Protein AF-A0A845XAD4-F1 (afdb_monomer)

Nearest PDB structures (foldseek):
  8j8p-assembly1_C  TM=8.634E-01  e=6.155E-01  Saccharomyces eubayanus
  6gxz-assembly2_C  TM=7.335E-01  e=7.867E-01  Homo sapiens
  6gxz-assembly1_A  TM=7.357E-01  e=1.858E+00  Homo sapiens
  8ffv-assembly1_D  TM=7.688E-01  e=1.747E+00  Homo sapiens
  4wjw-assembly1_B  TM=7.708E-01  e=2.525E+00  Saccharomyces cerevisiae S288C

Solvent-accessible surface area (backbone atoms only — not comparable to full-atom values): 12098 Å² total; per-residue (Å²): 102,47,76,37,63,41,52,73,88,49,106,55,37,40,36,71,49,60,77,62,80,88,55,77,86,50,101,60,85,63,82,70,82,35,75,78,54,86,51,68,64,52,55,64,63,56,56,52,49,53,51,42,53,46,31,61,75,36,102,42,25,37,35,41,40,41,62,54,88,52,69,90,55,42,86,74,55,58,62,65,55,49,50,55,56,46,69,70,34,72,62,63,57,74,34,49,31,34,33,31,49,46,39,52,74,64,35,80,69,49,88,78,52,61,63,46,76,73,50,74,45,81,34,78,83,76,81,40,79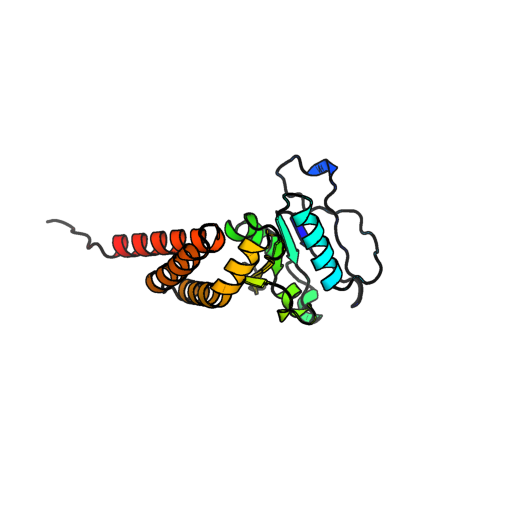,47,41,33,27,38,43,45,79,48,51,61,68,71,58,34,50,39,50,62,71,34,40,70,50,44,46,51,17,51,52,32,43,77,72,66,40,30,70,65,14,26,52,38,22,51,55,38,34,73,74,32,78,80,42,62,62,42,54,52,49,34,54,51,23,53,52,54,53,51,57,54,54,61,73,67,57,79,83,80,79,77,132

Radius of gyration: 19.42 Å; Cα contacts (8 Å, |Δi|>4): 304; chains: 1; bounding box: 44×38×72 Å

Foldseek 3Di:
DAEFEFDPPDPQWTFGADDDPVPPPDPDRPVRPHDGPRDGRDQLVNVVVVLLVPLLVDVAQYEYEYFAPDPVRRPPPPSVQVVVQLVVDPVSRVASYKYKVRSCVRDDPSVVFLKAWQDWTFGPPVGDIITMIGRPSSDDPQLSVLCSVLRVLLNVLVVCVVVVVLVSSLVSLVVSCVSPVPPPSSVVSNVVSVVSVVVVVVVPDDPPPDD

Structure (mmCIF, N/CA/C/O backbone):
data_AF-A0A845XAD4-F1
#
_entry.id   AF-A0A845XAD4-F1
#
loop_
_atom_site.group_PDB
_atom_site.id
_atom_site.type_symbol
_atom_site.label_atom_id
_atom_site.label_alt_id
_atom_site.label_comp_id
_atom_site.label_asym_id
_atom_site.label_entity_id
_atom_site.label_seq_id
_atom_site.pdbx_PDB_ins_code
_atom_site.Cartn_x
_atom_site.Cartn_y
_atom_site.Cartn_z
_atom_site.occupancy
_atom_site.B_iso_or_equiv
_atom_site.auth_seq_id
_atom_site.auth_comp_id
_atom_site.auth_asym_id
_atom_site.auth_atom_id
_atom_site.pdbx_PDB_model_num
ATOM 1 N N . MET A 1 1 ? 10.772 -6.394 2.214 1.00 56.94 1 MET A N 1
ATOM 2 C CA . MET A 1 1 ? 10.372 -5.504 1.112 1.00 56.94 1 MET A CA 1
ATOM 3 C C . MET A 1 1 ? 11.636 -5.007 0.425 1.00 56.94 1 MET A C 1
ATOM 5 O O . MET A 1 1 ? 12.562 -4.599 1.111 1.00 56.94 1 MET A O 1
ATOM 9 N N . LEU A 1 2 ? 11.731 -5.170 -0.889 1.00 60.00 2 LEU A N 1
ATOM 10 C CA . LEU A 1 2 ? 12.816 -4.701 -1.745 1.00 60.00 2 LEU A CA 1
ATOM 11 C C . LEU A 1 2 ? 12.399 -3.359 -2.335 1.00 60.00 2 LEU A C 1
ATOM 13 O O . LEU A 1 2 ? 11.318 -3.268 -2.907 1.00 60.00 2 LEU A O 1
ATOM 17 N N . THR A 1 3 ? 13.240 -2.338 -2.220 1.00 55.47 3 THR A N 1
ATOM 18 C CA . THR A 1 3 ? 12.947 -1.025 -2.801 1.00 55.47 3 THR A CA 1
ATOM 19 C C . THR A 1 3 ? 13.725 -0.846 -4.095 1.00 55.47 3 THR A C 1
ATOM 21 O O . THR A 1 3 ? 14.953 -0.910 -4.100 1.00 55.47 3 THR A O 1
ATOM 24 N N . LEU A 1 4 ? 13.004 -0.585 -5.177 1.00 58.53 4 LEU A N 1
ATOM 25 C CA . LEU A 1 4 ? 13.530 -0.151 -6.460 1.00 58.53 4 LEU A CA 1
ATOM 26 C C . LEU A 1 4 ? 13.326 1.361 -6.550 1.00 58.53 4 LEU A C 1
ATOM 28 O O . LEU A 1 4 ? 12.206 1.834 -6.730 1.00 58.53 4 LEU A O 1
ATOM 32 N N . SER A 1 5 ? 14.410 2.114 -6.387 1.00 55.62 5 SER A N 1
ATOM 33 C CA . SER A 1 5 ? 14.412 3.548 -6.658 1.00 55.62 5 SER A CA 1
ATOM 34 C C . SER A 1 5 ? 14.984 3.777 -8.045 1.00 55.62 5 SER A C 1
ATOM 36 O O . SER A 1 5 ? 16.083 3.317 -8.363 1.00 55.62 5 SER A O 1
ATOM 38 N N . LEU A 1 6 ? 14.214 4.465 -8.874 1.00 55.44 6 LEU A N 1
ATOM 39 C CA . LEU A 1 6 ? 14.621 4.828 -10.215 1.00 55.44 6 LEU A CA 1
ATOM 40 C C . LEU A 1 6 ? 15.395 6.150 -10.176 1.00 55.44 6 LEU A C 1
ATOM 42 O O . LEU A 1 6 ? 14.911 7.133 -9.635 1.00 55.44 6 LEU A O 1
ATOM 46 N N . GLN A 1 7 ? 16.597 6.193 -10.749 1.00 51.94 7 GLN A N 1
ATOM 47 C CA . GLN A 1 7 ? 17.354 7.440 -10.920 1.00 51.94 7 GLN A CA 1
ATOM 48 C C . GLN A 1 7 ? 17.304 7.898 -12.375 1.00 51.94 7 GLN A C 1
ATOM 50 O O . GLN A 1 7 ? 17.527 7.082 -13.271 1.00 51.94 7 GLN A O 1
ATOM 55 N N . THR A 1 8 ? 17.064 9.194 -12.584 1.00 42.59 8 THR A N 1
ATOM 56 C CA . THR A 1 8 ? 17.158 9.866 -13.884 1.00 42.59 8 THR A CA 1
ATOM 57 C C . THR A 1 8 ? 18.563 10.444 -14.048 1.00 42.59 8 THR A C 1
ATOM 59 O O . THR A 1 8 ? 18.979 11.262 -13.227 1.00 42.59 8 THR A O 1
ATOM 62 N N . SER A 1 9 ? 19.309 10.049 -15.085 1.00 42.66 9 SER A N 1
ATOM 63 C CA . SER A 1 9 ? 20.518 10.798 -15.483 1.00 42.66 9 SER A CA 1
ATOM 64 C C . SER A 1 9 ? 20.229 11.812 -16.591 1.00 42.66 9 SER A C 1
ATOM 66 O O . SER A 1 9 ? 20.970 12.772 -16.719 1.00 42.66 9 SER A O 1
ATOM 68 N N . ASP A 1 10 ? 19.155 11.588 -17.350 1.00 40.16 10 ASP A N 1
ATOM 69 C CA . ASP A 1 10 ? 18.500 12.478 -18.312 1.00 40.16 10 ASP A CA 1
ATOM 70 C C . ASP A 1 10 ? 17.060 11.951 -18.500 1.00 40.16 10 ASP A C 1
ATOM 72 O O . ASP A 1 10 ? 16.782 10.811 -18.119 1.00 40.16 10 ASP A O 1
ATOM 76 N N . ALA A 1 11 ? 16.144 12.734 -19.090 1.00 36.44 11 ALA A N 1
ATOM 77 C CA . ALA A 1 11 ? 14.694 12.464 -19.238 1.00 36.44 11 ALA A CA 1
ATOM 78 C C . ALA A 1 11 ? 14.294 11.148 -19.959 1.00 36.44 11 ALA A C 1
ATOM 80 O O . ALA A 1 11 ? 13.132 10.929 -20.301 1.00 36.44 11 ALA A O 1
ATOM 81 N N . SER A 1 12 ? 15.253 10.264 -20.209 1.00 33.34 12 SER A N 1
ATOM 82 C CA . SER A 1 12 ? 15.093 8.983 -20.869 1.00 33.34 12 SER A CA 1
ATOM 83 C C . SER A 1 12 ? 15.882 7.849 -20.213 1.00 33.34 12 SER A C 1
ATOM 85 O O . SER A 1 12 ? 15.942 6.791 -20.807 1.00 33.34 12 SER A O 1
ATOM 87 N N . THR A 1 13 ? 16.533 7.987 -19.058 1.00 30.92 13 THR A N 1
ATOM 88 C CA . THR A 1 13 ? 17.323 6.879 -18.479 1.00 30.92 13 THR A CA 1
ATOM 89 C C . THR A 1 13 ? 16.797 6.466 -17.114 1.00 30.92 13 THR A C 1
ATOM 91 O O . THR A 1 13 ? 16.676 7.278 -16.207 1.00 30.92 13 THR A O 1
ATOM 94 N N . TRP A 1 14 ? 16.495 5.173 -16.982 1.00 40.59 14 TRP A N 1
ATOM 95 C CA . TRP A 1 14 ? 15.947 4.557 -15.780 1.00 40.59 14 TRP A CA 1
ATOM 96 C C . TRP A 1 14 ? 16.834 3.377 -15.392 1.00 40.59 14 TRP A C 1
ATOM 98 O O . TRP A 1 14 ? 17.059 2.483 -16.207 1.00 40.59 14 TRP A O 1
ATOM 108 N N . THR A 1 15 ? 17.347 3.364 -14.163 1.00 37.78 15 THR A N 1
ATOM 109 C CA . THR A 1 15 ? 18.209 2.269 -13.689 1.00 37.78 15 THR A CA 1
ATOM 110 C C . THR A 1 15 ? 17.409 1.357 -12.767 1.00 37.78 15 THR A C 1
ATOM 112 O O . THR A 1 15 ? 17.033 1.772 -11.674 1.00 37.78 15 THR A O 1
ATOM 115 N N . VAL A 1 16 ? 17.146 0.116 -13.189 1.00 41.31 16 VAL A N 1
ATOM 116 C CA . VAL A 1 16 ? 16.577 -0.914 -12.308 1.00 41.31 16 VAL A CA 1
ATOM 117 C C . VAL A 1 16 ? 17.721 -1.565 -11.553 1.00 41.31 16 VAL A C 1
ATOM 119 O O . VAL A 1 16 ? 18.631 -2.137 -12.153 1.00 41.31 16 VAL A O 1
ATOM 122 N N . ILE A 1 17 ? 17.687 -1.471 -10.229 1.00 45.44 17 ILE A N 1
ATOM 123 C CA . ILE A 1 17 ? 18.696 -2.102 -9.394 1.00 45.44 17 ILE A CA 1
ATOM 124 C C . ILE A 1 17 ? 18.225 -3.512 -9.030 1.00 45.44 17 ILE A C 1
ATOM 126 O O . ILE A 1 17 ? 17.396 -3.684 -8.141 1.00 45.44 17 ILE A O 1
ATOM 130 N N . GLU A 1 18 ? 18.738 -4.529 -9.725 1.00 41.53 18 GLU A N 1
ATOM 131 C CA . GLU A 1 18 ? 18.410 -5.922 -9.407 1.00 41.53 18 GLU A CA 1
ATOM 132 C C . GLU A 1 18 ? 18.910 -6.306 -8.000 1.00 41.53 18 GLU A C 1
ATOM 134 O O . GLU A 1 18 ? 20.091 -6.106 -7.679 1.00 41.53 18 GLU A O 1
ATOM 139 N N . PRO A 1 19 ? 18.063 -6.924 -7.158 1.00 44.06 19 PRO A N 1
ATOM 140 C CA . PRO A 1 19 ? 18.526 -7.599 -5.956 1.00 44.06 19 PRO A CA 1
ATOM 141 C C . PRO A 1 19 ? 19.434 -8.762 -6.364 1.00 44.06 19 PRO A C 1
ATOM 143 O O . PRO A 1 19 ? 19.014 -9.645 -7.112 1.00 44.06 19 PRO A O 1
ATOM 146 N N . SER A 1 20 ? 20.670 -8.821 -5.859 1.00 39.47 20 SER A N 1
ATOM 147 C CA . SER A 1 20 ? 21.474 -10.027 -6.076 1.00 39.47 20 SER A CA 1
ATOM 148 C C . SER A 1 20 ? 20.793 -11.210 -5.372 1.00 39.47 20 SER A C 1
ATOM 150 O O . SER A 1 20 ? 20.599 -11.211 -4.153 1.00 39.47 20 SER A O 1
ATOM 152 N N . LEU A 1 21 ? 20.418 -12.237 -6.145 1.00 43.81 21 LEU A N 1
ATOM 153 C CA . LEU A 1 21 ? 19.745 -13.447 -5.644 1.00 43.81 21 LEU A CA 1
ATOM 154 C C . LEU A 1 21 ? 20.550 -14.158 -4.534 1.00 43.81 21 LEU A C 1
ATOM 156 O O . LEU A 1 21 ? 19.985 -14.897 -3.730 1.00 43.81 21 LEU A O 1
ATOM 160 N N . SER A 1 22 ? 21.860 -13.904 -4.442 1.00 39.16 22 SER A N 1
ATOM 161 C CA . SER A 1 22 ? 22.746 -14.431 -3.399 1.00 39.16 22 SER A CA 1
ATOM 162 C C . SER A 1 22 ? 22.524 -13.843 -1.997 1.00 39.16 22 SER A C 1
ATOM 164 O O . SER A 1 22 ? 22.937 -14.477 -1.030 1.00 39.16 22 SER A O 1
ATOM 166 N N . ASN A 1 23 ? 21.859 -12.687 -1.854 1.00 42.09 23 ASN A N 1
ATOM 167 C CA . ASN A 1 23 ? 21.679 -11.997 -0.562 1.00 42.09 23 ASN A CA 1
ATOM 168 C C . ASN A 1 23 ? 20.280 -12.147 0.069 1.00 42.09 23 ASN A C 1
ATOM 170 O O . ASN A 1 23 ? 20.055 -11.673 1.181 1.00 42.09 23 ASN A O 1
ATOM 174 N N . ILE A 1 24 ? 19.351 -12.862 -0.577 1.00 44.81 24 ILE A N 1
ATOM 175 C CA . ILE A 1 24 ? 17.942 -12.984 -0.139 1.00 44.81 24 ILE A CA 1
ATOM 176 C C . ILE A 1 24 ? 17.778 -13.775 1.183 1.00 44.81 24 ILE A C 1
ATOM 178 O O . ILE A 1 24 ? 16.720 -13.742 1.805 1.00 44.81 24 ILE A O 1
ATOM 182 N N . LYS A 1 25 ? 18.828 -14.443 1.687 1.00 29.05 25 LYS A N 1
ATOM 183 C CA . LYS A 1 25 ? 18.767 -15.218 2.943 1.00 29.05 25 LYS A CA 1
ATOM 184 C C . LYS A 1 25 ? 19.032 -14.435 4.231 1.00 29.05 25 LYS A C 1
ATOM 186 O O . LYS A 1 25 ? 18.918 -15.017 5.307 1.00 29.05 25 LYS A O 1
ATOM 191 N N . THR A 1 26 ? 19.330 -13.144 4.166 1.00 30.22 26 THR A N 1
ATOM 192 C CA . THR A 1 26 ? 19.605 -12.345 5.368 1.00 30.22 26 THR A CA 1
ATOM 193 C C . THR A 1 26 ? 18.666 -11.153 5.403 1.00 30.22 26 THR A C 1
ATOM 195 O O . THR A 1 26 ? 18.725 -10.293 4.534 1.00 30.22 26 THR A O 1
ATOM 198 N N . GLN A 1 27 ? 17.779 -11.130 6.404 1.00 31.94 27 GLN A N 1
ATOM 199 C CA . GLN A 1 27 ? 16.863 -10.033 6.736 1.00 31.94 27 GLN A CA 1
ATOM 200 C C . GLN A 1 27 ? 17.630 -8.755 7.096 1.00 31.94 27 GLN A C 1
ATOM 202 O O . GLN A 1 27 ? 17.716 -8.341 8.251 1.00 31.94 27 GLN A O 1
ATOM 207 N N . ARG A 1 28 ? 18.209 -8.121 6.092 1.00 28.17 28 ARG A N 1
ATOM 208 C CA . ARG A 1 28 ? 18.763 -6.788 6.186 1.00 28.17 28 ARG A CA 1
ATOM 209 C C . ARG A 1 28 ? 18.598 -6.199 4.802 1.00 28.17 28 ARG A C 1
ATOM 211 O O . ARG A 1 28 ? 19.255 -6.631 3.860 1.00 28.17 28 ARG A O 1
ATOM 218 N N . ILE A 1 29 ? 17.652 -5.273 4.679 1.00 30.69 29 ILE A N 1
ATOM 219 C CA . ILE A 1 29 ? 17.518 -4.420 3.501 1.00 30.69 29 ILE A CA 1
ATOM 220 C C . ILE A 1 29 ? 18.729 -3.488 3.561 1.00 30.69 29 ILE A C 1
ATOM 222 O O . ILE A 1 29 ? 18.653 -2.353 4.014 1.00 30.69 29 ILE A O 1
ATOM 226 N N . GLU A 1 30 ? 19.903 -4.025 3.233 1.00 25.78 30 GLU A N 1
ATOM 227 C CA . GLU A 1 30 ? 20.976 -3.196 2.724 1.00 25.78 30 GLU A CA 1
ATOM 228 C C . GLU A 1 30 ? 20.406 -2.596 1.452 1.00 25.78 30 GLU A C 1
ATOM 230 O O . GLU A 1 30 ? 19.953 -3.333 0.576 1.00 25.78 30 GLU A O 1
ATOM 235 N N . THR A 1 31 ? 20.339 -1.271 1.399 1.00 32.66 31 THR A N 1
ATOM 236 C CA . THR A 1 31 ? 20.085 -0.510 0.184 1.00 32.66 31 THR A CA 1
ATOM 237 C C . THR A 1 31 ? 20.958 -1.126 -0.902 1.00 32.66 31 THR A C 1
ATOM 239 O O . THR A 1 31 ? 22.182 -0.971 -0.888 1.00 32.66 31 THR A O 1
ATOM 242 N N . VAL A 1 32 ? 20.354 -1.951 -1.758 1.00 28.97 32 VAL A N 1
ATOM 243 C CA . VAL A 1 32 ? 21.101 -2.695 -2.761 1.00 28.97 32 VAL A CA 1
ATOM 244 C C . VAL A 1 32 ? 21.577 -1.637 -3.737 1.00 28.97 32 VAL A C 1
ATOM 246 O O . VAL A 1 32 ? 20.781 -1.091 -4.484 1.00 28.97 32 VAL A O 1
ATOM 249 N N . TRP A 1 33 ? 22.865 -1.311 -3.704 1.00 28.36 33 TRP A N 1
ATOM 250 C CA . TRP A 1 33 ? 23.557 -0.691 -4.826 1.00 28.36 33 TRP A CA 1
ATOM 251 C C . TRP A 1 33 ? 24.000 -1.834 -5.738 1.00 28.36 33 TRP A C 1
ATOM 253 O O . TRP A 1 33 ? 25.133 -2.310 -5.692 1.00 28.36 33 TRP A O 1
ATOM 263 N N . GLY A 1 34 ? 23.053 -2.368 -6.500 1.00 25.64 34 GLY A N 1
ATOM 264 C CA . GLY A 1 34 ? 23.332 -3.306 -7.578 1.00 25.64 34 GLY A CA 1
ATOM 265 C C . GLY A 1 34 ? 24.019 -2.572 -8.725 1.00 25.64 34 GLY A C 1
ATOM 266 O O . GLY A 1 34 ? 23.877 -1.360 -8.890 1.00 25.64 34 GLY A O 1
ATOM 267 N N . ARG A 1 35 ? 24.810 -3.314 -9.503 1.00 28.58 35 ARG A N 1
ATOM 268 C CA . ARG A 1 35 ? 25.478 -2.802 -10.703 1.00 28.58 35 ARG A CA 1
ATOM 269 C C . ARG A 1 35 ? 24.452 -2.063 -11.562 1.00 28.58 35 ARG A C 1
ATOM 271 O O . ARG A 1 35 ? 23.470 -2.665 -11.981 1.00 28.58 35 ARG A O 1
ATOM 278 N N . SER A 1 36 ? 24.700 -0.779 -11.820 1.00 31.67 36 SER A N 1
ATOM 279 C CA . SER A 1 36 ? 23.979 -0.027 -12.841 1.00 31.67 36 SER A CA 1
ATOM 280 C C . SER A 1 36 ? 24.252 -0.715 -14.175 1.00 31.67 36 SER A C 1
ATOM 282 O O . SER A 1 36 ? 25.334 -0.587 -14.751 1.00 31.67 36 SER A O 1
ATOM 284 N N . TYR A 1 37 ? 23.307 -1.526 -14.638 1.00 34.34 37 TYR A N 1
ATOM 285 C CA . TYR A 1 37 ? 23.227 -1.794 -16.058 1.00 34.34 37 TYR A CA 1
ATOM 286 C C . TYR A 1 37 ? 22.610 -0.533 -16.639 1.00 34.34 37 TYR A C 1
ATOM 288 O O . TYR A 1 37 ? 21.460 -0.211 -16.341 1.00 34.34 37 TYR A O 1
ATOM 296 N N . ALA A 1 38 ? 23.392 0.200 -17.430 1.00 31.08 38 ALA A N 1
ATOM 297 C CA . ALA A 1 38 ? 22.855 1.175 -18.363 1.00 31.08 38 ALA A CA 1
ATOM 298 C C . ALA A 1 38 ? 22.007 0.399 -19.381 1.00 31.08 38 ALA A C 1
ATOM 300 O O . ALA A 1 38 ? 22.452 0.069 -20.480 1.00 31.08 38 ALA A O 1
ATOM 301 N N . LEU A 1 39 ? 20.810 0.003 -18.961 1.00 36.44 39 LEU A N 1
ATOM 302 C CA . LEU A 1 39 ? 19.770 -0.417 -19.867 1.00 36.44 39 LEU A CA 1
ATOM 303 C C . LEU A 1 39 ? 19.400 0.836 -20.657 1.00 36.44 39 LEU A C 1
ATOM 305 O O . LEU A 1 39 ? 19.378 1.950 -20.125 1.00 36.44 39 LEU A O 1
ATOM 309 N N . ALA A 1 40 ? 19.163 0.657 -21.952 1.00 37.19 40 ALA A N 1
ATOM 310 C CA . ALA A 1 40 ? 18.517 1.668 -22.773 1.00 37.19 40 ALA A CA 1
ATOM 311 C C . ALA A 1 40 ? 17.291 2.253 -22.032 1.00 37.19 40 ALA A C 1
ATOM 313 O O . ALA A 1 40 ? 16.747 1.567 -21.163 1.00 37.19 40 ALA A O 1
ATOM 314 N N . PRO A 1 41 ? 16.840 3.474 -22.372 1.00 50.38 41 PRO A N 1
ATOM 315 C CA . PRO A 1 41 ? 15.597 4.043 -21.861 1.00 50.38 41 PRO A CA 1
ATOM 316 C C . PRO A 1 41 ? 14.505 2.993 -21.653 1.00 50.38 41 PRO A C 1
ATOM 318 O O . PRO A 1 41 ? 13.969 2.473 -22.628 1.00 50.38 41 PRO A O 1
ATOM 321 N N . CYS A 1 42 ? 14.218 2.637 -20.399 1.00 57.69 42 CYS A N 1
ATOM 322 C CA . CYS A 1 42 ? 13.234 1.613 -20.069 1.00 57.69 42 CYS A CA 1
ATOM 323 C C . CYS A 1 42 ? 11.960 2.326 -19.610 1.00 57.69 42 CYS A C 1
ATOM 325 O O . CYS A 1 42 ? 11.971 2.902 -18.524 1.00 57.69 42 CYS A O 1
ATOM 327 N N . PRO A 1 43 ? 10.888 2.370 -20.420 1.00 76.50 43 PRO A N 1
ATOM 328 C CA . PRO A 1 43 ? 9.633 2.991 -20.017 1.00 76.50 43 PRO A CA 1
ATOM 329 C C . PRO A 1 43 ? 9.175 2.475 -18.651 1.00 76.50 43 PRO A C 1
ATOM 331 O O . PRO A 1 43 ? 9.310 1.287 -18.358 1.00 76.50 43 PRO A O 1
ATOM 334 N N . ILE A 1 44 ? 8.589 3.347 -17.830 1.00 80.81 44 ILE A N 1
ATOM 335 C CA . ILE A 1 44 ? 8.132 2.989 -16.479 1.00 80.81 44 ILE A CA 1
ATOM 336 C C . ILE A 1 44 ? 7.163 1.787 -16.477 1.00 80.81 44 ILE A C 1
ATOM 338 O O . ILE A 1 44 ? 7.175 0.988 -15.546 1.00 80.81 44 ILE A O 1
ATOM 342 N N . GLU A 1 45 ? 6.401 1.590 -17.558 1.00 83.00 45 GLU A N 1
ATOM 343 C CA . GLU A 1 45 ? 5.550 0.412 -17.781 1.00 83.00 45 GLU A CA 1
ATOM 344 C C . GLU A 1 45 ? 6.341 -0.901 -17.851 1.00 83.00 45 GLU A C 1
ATOM 346 O O . GLU A 1 45 ? 5.898 -1.913 -17.317 1.00 83.00 45 GLU A O 1
ATOM 351 N N . GLN A 1 46 ? 7.518 -0.897 -18.487 1.00 82.00 46 GLN A N 1
ATOM 352 C CA . GLN A 1 46 ? 8.380 -2.078 -18.582 1.00 82.00 46 GLN A CA 1
ATOM 353 C C . GLN A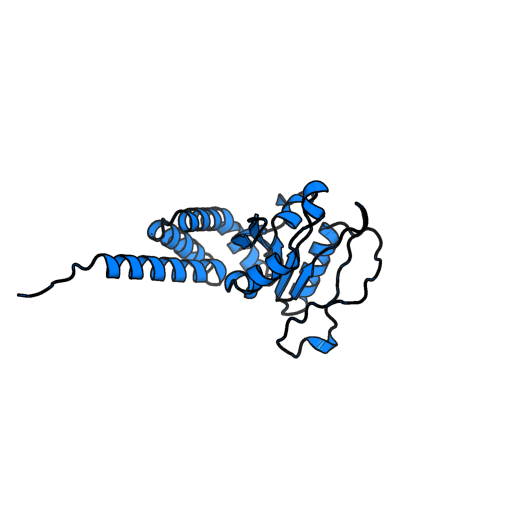 1 46 ? 9.013 -2.404 -17.231 1.00 82.00 46 GLN A C 1
ATOM 355 O O . GLN A 1 46 ? 9.077 -3.572 -16.857 1.00 82.00 46 GLN A O 1
ATOM 360 N N . VAL A 1 47 ? 9.423 -1.381 -16.472 1.00 83.56 47 VAL A N 1
ATOM 361 C CA . VAL A 1 47 ? 9.889 -1.561 -15.087 1.00 83.56 47 VAL A CA 1
ATOM 362 C C . VAL A 1 47 ? 8.783 -2.178 -14.234 1.00 83.56 47 VAL A C 1
ATOM 364 O O . VAL A 1 47 ? 9.023 -3.145 -13.510 1.00 83.56 47 VAL A O 1
ATOM 367 N N . LEU A 1 48 ? 7.563 -1.647 -14.345 1.00 86.44 48 LEU A N 1
ATOM 368 C CA . LEU A 1 48 ? 6.408 -2.157 -13.621 1.00 86.44 48 LEU A CA 1
ATOM 369 C C . LEU A 1 48 ? 6.099 -3.610 -14.010 1.00 86.44 48 LEU A C 1
ATOM 371 O O . LEU A 1 48 ? 5.941 -4.447 -13.125 1.00 86.44 48 LEU A O 1
ATOM 375 N N . GLN A 1 49 ? 6.073 -3.930 -15.307 1.00 87.19 49 GLN A N 1
ATOM 376 C CA . GLN A 1 49 ? 5.835 -5.292 -15.792 1.00 87.19 49 GLN A CA 1
ATOM 377 C C . GLN A 1 49 ? 6.901 -6.271 -15.294 1.00 87.19 49 GLN A C 1
ATOM 379 O O . GLN A 1 49 ? 6.567 -7.345 -14.803 1.00 87.19 49 GLN A O 1
ATOM 384 N N . GLN A 1 50 ? 8.175 -5.880 -15.330 1.00 84.38 50 GLN A N 1
ATOM 385 C CA . GLN A 1 50 ? 9.260 -6.716 -14.825 1.00 84.38 50 GLN A CA 1
ATOM 386 C C . GLN A 1 50 ? 9.114 -7.007 -13.325 1.00 84.38 50 GLN A C 1
ATOM 388 O O . GLN A 1 50 ? 9.378 -8.128 -12.883 1.00 84.38 50 GLN A O 1
ATOM 393 N N . ALA A 1 51 ? 8.678 -6.018 -12.539 1.00 85.69 51 ALA A N 1
ATOM 394 C CA . ALA A 1 51 ? 8.416 -6.201 -11.117 1.00 85.69 51 ALA A CA 1
ATOM 395 C C . ALA A 1 51 ? 7.220 -7.132 -10.865 1.00 85.69 51 ALA A C 1
ATOM 397 O O . ALA A 1 51 ? 7.291 -7.970 -9.968 1.00 85.69 51 ALA A O 1
ATOM 398 N N . ILE A 1 52 ? 6.157 -7.031 -11.668 1.00 88.69 52 ILE A N 1
ATOM 399 C CA . ILE A 1 52 ? 5.006 -7.945 -11.612 1.00 88.69 52 ILE A CA 1
ATOM 400 C C . ILE A 1 52 ? 5.465 -9.386 -11.849 1.00 88.69 52 ILE A C 1
ATOM 402 O O . ILE A 1 52 ? 5.172 -10.262 -11.034 1.00 88.69 52 ILE A O 1
ATOM 406 N N . ASP A 1 53 ? 6.245 -9.613 -12.907 1.00 86.81 53 ASP A N 1
ATOM 407 C CA . ASP A 1 53 ? 6.763 -10.936 -13.256 1.00 86.81 53 ASP A CA 1
ATOM 408 C C . ASP A 1 53 ? 7.630 -11.512 -12.122 1.00 86.81 53 ASP A C 1
ATOM 410 O O . ASP A 1 53 ? 7.534 -12.697 -11.788 1.00 86.81 53 ASP A O 1
ATOM 414 N N . TRP A 1 54 ? 8.447 -10.677 -11.469 1.00 85.12 54 TRP A N 1
ATOM 415 C CA . TRP A 1 54 ? 9.255 -11.094 -10.321 1.00 85.12 54 TRP A CA 1
ATOM 416 C C . TRP A 1 54 ? 8.418 -11.499 -9.113 1.00 85.12 54 TRP A C 1
ATOM 418 O O . TRP A 1 54 ? 8.704 -12.534 -8.518 1.00 85.12 54 TRP A O 1
ATOM 428 N N . VAL A 1 55 ? 7.394 -10.726 -8.755 1.00 86.12 55 VAL A N 1
ATOM 429 C CA . VAL A 1 55 ? 6.513 -11.044 -7.617 1.00 86.12 55 VAL A CA 1
ATOM 430 C C . VAL A 1 55 ? 5.692 -12.309 -7.886 1.00 86.12 55 VAL A C 1
ATOM 432 O O . VAL A 1 55 ? 5.421 -13.083 -6.973 1.00 86.12 55 VAL A O 1
ATOM 435 N N . GLN A 1 56 ? 5.325 -12.569 -9.141 1.00 85.50 56 GLN A N 1
ATOM 436 C CA . GLN A 1 56 ? 4.631 -13.804 -9.513 1.00 85.50 56 GLN A CA 1
ATOM 437 C C . GLN A 1 56 ? 5.554 -15.033 -9.485 1.00 85.50 56 GLN A C 1
ATOM 439 O O . GLN A 1 56 ? 5.112 -16.132 -9.149 1.00 85.50 56 GLN A O 1
ATOM 444 N N . CYS A 1 57 ? 6.837 -14.867 -9.822 1.00 85.25 57 CYS A N 1
ATOM 445 C CA . CYS A 1 57 ? 7.815 -15.960 -9.824 1.00 85.25 57 CYS A CA 1
ATOM 446 C C . CYS A 1 57 ? 8.439 -16.229 -8.446 1.00 85.25 57 CYS A C 1
ATOM 448 O O . CYS A 1 57 ? 8.887 -17.347 -8.176 1.00 85.25 57 CYS A O 1
ATOM 450 N N . TYR A 1 58 ? 8.501 -15.217 -7.582 1.00 81.62 58 TYR A N 1
ATOM 451 C CA . TYR A 1 58 ? 9.211 -15.256 -6.309 1.00 81.62 58 TYR A CA 1
ATOM 452 C C . TYR A 1 58 ? 8.380 -14.582 -5.212 1.00 81.62 58 TYR A C 1
ATOM 454 O O . TYR A 1 58 ? 7.761 -13.559 -5.479 1.00 81.62 58 TYR A O 1
ATOM 462 N N . PRO A 1 59 ? 8.416 -15.068 -3.956 1.00 76.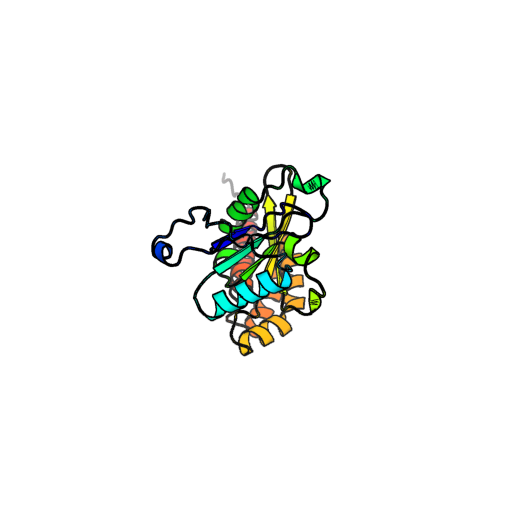94 59 PRO A N 1
ATOM 463 C CA . PRO A 1 59 ? 7.696 -14.460 -2.834 1.00 76.94 59 PRO A CA 1
ATOM 464 C C . PRO A 1 59 ? 8.395 -13.170 -2.367 1.00 76.94 59 PRO A C 1
ATOM 466 O O . PRO A 1 59 ? 8.958 -13.098 -1.272 1.00 76.94 59 PRO A O 1
ATOM 469 N N . LEU A 1 60 ? 8.435 -12.171 -3.244 1.00 78.50 60 LEU A N 1
ATOM 470 C CA . LEU A 1 60 ? 9.058 -10.875 -3.034 1.00 78.50 60 LEU A CA 1
ATOM 471 C C . LEU A 1 60 ? 7.979 -9.829 -2.788 1.00 78.50 60 LEU A C 1
ATOM 473 O O . LEU A 1 60 ? 6.956 -9.812 -3.459 1.00 78.50 60 LEU A O 1
ATOM 477 N N . ASN A 1 61 ? 8.278 -8.914 -1.873 1.00 83.19 61 ASN A N 1
ATOM 478 C CA . ASN A 1 61 ? 7.498 -7.701 -1.672 1.00 83.19 61 ASN A CA 1
ATOM 479 C C . ASN A 1 61 ? 8.338 -6.566 -2.234 1.00 83.19 61 ASN A C 1
ATOM 481 O O . ASN A 1 61 ?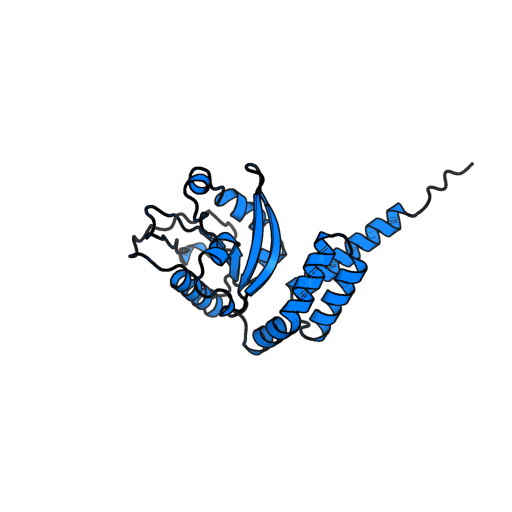 9.430 -6.334 -1.714 1.00 83.19 61 ASN A O 1
ATOM 485 N N . ILE A 1 62 ? 7.892 -5.917 -3.300 1.00 83.56 62 ILE A N 1
ATOM 486 C CA . ILE A 1 62 ? 8.644 -4.894 -4.027 1.00 83.56 62 ILE A CA 1
ATOM 487 C C . ILE A 1 62 ? 7.955 -3.543 -3.856 1.00 83.56 62 ILE A C 1
ATOM 489 O O . ILE A 1 62 ? 6.736 -3.440 -3.933 1.00 83.56 62 ILE A O 1
ATOM 493 N N . MET A 1 63 ? 8.745 -2.495 -3.657 1.00 83.69 63 MET A N 1
ATOM 494 C CA . MET A 1 63 ? 8.310 -1.111 -3.767 1.00 83.69 63 MET A CA 1
ATOM 495 C C . MET A 1 63 ? 9.010 -0.452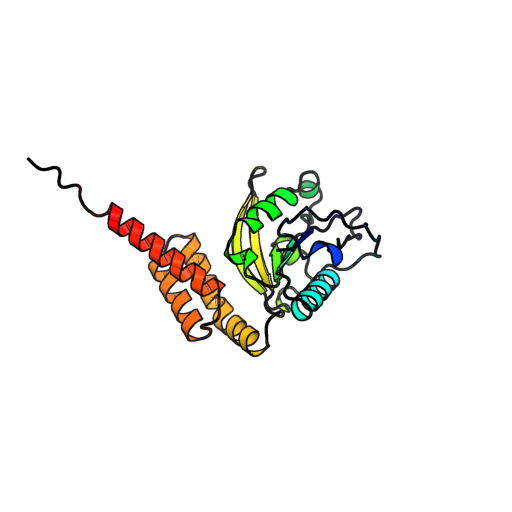 -4.937 1.00 83.69 63 MET A C 1
ATOM 497 O O . MET A 1 63 ? 10.233 -0.542 -5.024 1.00 83.69 63 MET A O 1
ATOM 501 N N . ILE A 1 64 ? 8.266 0.242 -5.788 1.00 84.75 64 ILE A N 1
ATOM 502 C CA . ILE A 1 64 ? 8.833 1.078 -6.842 1.00 84.75 64 ILE A CA 1
ATOM 503 C C . ILE A 1 64 ? 8.577 2.535 -6.493 1.00 84.75 64 ILE A C 1
ATOM 505 O O . ILE A 1 64 ? 7.450 2.934 -6.189 1.00 84.75 64 ILE A O 1
ATOM 509 N N . ASP A 1 65 ? 9.634 3.323 -6.570 1.00 83.19 65 ASP A N 1
ATOM 510 C CA . ASP A 1 65 ? 9.575 4.764 -6.444 1.00 83.19 65 ASP A CA 1
ATOM 511 C C . ASP A 1 65 ? 10.358 5.432 -7.577 1.00 83.19 65 ASP A C 1
ATOM 513 O O . ASP A 1 65 ? 11.379 4.915 -8.041 1.00 83.19 65 ASP A O 1
ATOM 517 N N . ALA A 1 66 ? 9.864 6.583 -8.022 1.00 78.88 66 ALA A N 1
ATOM 518 C CA . ALA A 1 66 ? 10.483 7.392 -9.058 1.00 78.88 66 ALA A CA 1
ATOM 519 C C . ALA A 1 66 ? 10.567 8.846 -8.583 1.00 78.88 66 ALA A C 1
ATOM 521 O O . ALA A 1 66 ? 9.681 9.292 -7.858 1.00 78.88 66 ALA A O 1
ATOM 522 N N . PRO A 1 67 ? 11.593 9.607 -8.987 1.00 74.81 67 PRO A N 1
ATOM 523 C CA . PRO A 1 67 ? 11.636 11.036 -8.745 1.00 74.81 67 PRO A CA 1
ATOM 524 C C . PRO A 1 67 ? 10.461 11.743 -9.442 1.00 74.81 67 PRO A C 1
ATOM 526 O O . PRO A 1 67 ? 9.979 11.263 -10.477 1.00 74.81 67 PRO A O 1
ATOM 529 N N . PRO A 1 68 ? 10.014 12.896 -8.915 1.00 73.44 68 PRO A N 1
ATOM 530 C CA . PRO A 1 68 ? 9.013 13.735 -9.554 1.00 73.44 68 PRO A CA 1
ATOM 531 C C . PRO A 1 68 ? 9.458 14.171 -10.951 1.00 73.44 68 PRO A C 1
ATOM 533 O O . PRO A 1 68 ? 10.646 14.335 -11.232 1.00 73.44 68 PRO A O 1
ATOM 536 N N . VAL A 1 69 ? 8.489 14.409 -11.833 1.00 70.12 69 VAL A N 1
ATOM 537 C CA . VAL A 1 69 ? 8.759 14.828 -13.220 1.00 70.12 69 VAL A CA 1
ATOM 538 C C . VAL A 1 69 ? 9.332 16.249 -13.279 1.00 70.12 69 VAL A C 1
ATOM 540 O O . VAL A 1 69 ? 10.113 16.566 -14.172 1.00 70.12 69 VAL A O 1
ATOM 543 N N . LEU A 1 70 ? 8.953 17.115 -12.336 1.00 70.50 70 LEU A N 1
ATOM 544 C CA . LEU A 1 70 ? 9.410 18.500 -12.299 1.00 70.50 70 LEU A CA 1
ATOM 545 C C . LEU A 1 70 ? 10.868 18.565 -11.829 1.00 70.50 70 LEU A C 1
ATOM 547 O O . LEU A 1 70 ? 11.167 18.253 -10.680 1.00 70.50 70 LEU A O 1
ATOM 551 N N . GLU A 1 71 ? 11.773 19.040 -12.690 1.00 66.12 71 GLU A N 1
ATOM 552 C CA . GLU A 1 71 ? 13.210 19.175 -12.383 1.00 66.12 71 GLU A CA 1
ATOM 553 C C . GLU A 1 71 ? 13.477 19.979 -11.098 1.00 66.12 71 GLU A C 1
ATOM 555 O O . GLU A 1 71 ? 14.395 19.667 -10.338 1.00 66.12 71 GLU A O 1
ATOM 560 N N . SER A 1 72 ? 12.634 20.976 -10.801 1.00 64.25 72 SER A N 1
ATOM 561 C CA . SER A 1 72 ? 12.714 21.770 -9.568 1.00 64.25 72 SER A CA 1
ATOM 562 C C . SER A 1 72 ? 12.532 20.947 -8.288 1.00 64.25 72 SER A C 1
ATOM 564 O O . SER A 1 72 ? 12.988 21.369 -7.229 1.00 64.25 72 SER A O 1
ATOM 566 N N . GLU A 1 73 ? 11.877 19.789 -8.373 1.00 67.19 73 GLU A N 1
ATOM 567 C CA . GLU A 1 73 ? 11.605 18.880 -7.252 1.00 67.19 73 GLU A CA 1
ATOM 568 C C . GLU A 1 73 ? 12.630 17.730 -7.172 1.00 67.19 73 GLU A C 1
ATOM 570 O O . GLU A 1 73 ? 12.731 17.057 -6.148 1.00 67.19 73 GLU A O 1
ATOM 575 N N . GLN A 1 74 ? 13.457 17.534 -8.208 1.00 67.12 74 GLN A N 1
ATOM 576 C CA . GLN A 1 74 ? 14.420 16.426 -8.288 1.00 67.12 74 GLN A CA 1
ATOM 577 C C . GLN A 1 74 ? 15.715 16.669 -7.503 1.00 67.12 74 GLN A C 1
ATOM 579 O O . GLN A 1 74 ? 16.276 15.732 -6.936 1.00 67.12 74 GLN A O 1
ATOM 584 N N . SER A 1 75 ? 16.196 17.917 -7.438 1.00 63.72 75 SER A N 1
ATOM 585 C CA . SER A 1 75 ? 17.526 18.254 -6.891 1.00 63.72 75 SER A CA 1
ATOM 586 C C . SER A 1 75 ? 17.729 17.877 -5.414 1.00 63.72 75 SER A C 1
ATOM 588 O O . SER A 1 75 ? 18.864 17.909 -4.938 1.00 63.72 75 SER A O 1
ATOM 590 N N . ASN A 1 76 ? 16.662 17.548 -4.680 1.00 68.81 76 ASN A N 1
ATOM 591 C CA . ASN A 1 76 ? 16.721 17.106 -3.286 1.00 68.81 76 ASN A CA 1
ATOM 592 C C . ASN A 1 76 ? 15.657 16.037 -2.968 1.00 68.81 76 ASN A C 1
ATOM 594 O O . ASN A 1 76 ? 15.115 16.004 -1.863 1.00 68.81 76 ASN A O 1
ATOM 598 N N . TYR A 1 77 ? 15.315 15.207 -3.957 1.00 73.44 77 TYR A N 1
ATOM 599 C CA . TYR A 1 77 ? 14.261 14.207 -3.822 1.00 73.44 77 TYR A CA 1
ATOM 600 C C . TYR A 1 77 ? 14.612 13.147 -2.753 1.00 73.44 77 TYR A C 1
ATOM 602 O O . TYR A 1 77 ? 15.622 12.447 -2.898 1.00 73.44 77 TYR A O 1
ATOM 610 N N . PRO A 1 78 ? 13.813 12.983 -1.679 1.00 74.69 78 PRO A N 1
ATOM 611 C CA . PRO A 1 78 ? 14.197 12.177 -0.524 1.00 74.69 78 PRO A CA 1
ATOM 612 C C . PRO A 1 78 ? 13.874 10.680 -0.702 1.00 74.69 78 PRO A C 1
ATOM 614 O O . PRO A 1 78 ? 13.299 10.057 0.189 1.00 74.69 78 PRO A O 1
ATOM 617 N N . ALA A 1 79 ? 14.278 10.072 -1.825 1.00 72.00 79 ALA A N 1
ATOM 618 C CA . ALA A 1 79 ? 13.958 8.679 -2.183 1.00 72.00 79 ALA A CA 1
ATOM 619 C C . ALA A 1 79 ? 14.244 7.669 -1.054 1.00 72.00 79 ALA A C 1
ATOM 621 O O . ALA A 1 79 ? 13.439 6.779 -0.778 1.00 72.00 79 ALA A O 1
ATOM 622 N N . LEU A 1 80 ? 15.379 7.826 -0.358 1.00 68.38 80 LEU A N 1
ATOM 623 C CA . LEU A 1 80 ? 15.737 6.962 0.769 1.00 68.38 80 LEU A CA 1
ATOM 624 C C . LEU A 1 80 ? 14.776 7.136 1.952 1.00 68.38 80 LEU A C 1
ATOM 626 O O . LEU A 1 80 ? 14.316 6.141 2.500 1.00 68.38 80 LEU A O 1
ATOM 630 N N . ALA A 1 81 ? 14.427 8.371 2.317 1.00 75.25 81 ALA A N 1
ATOM 631 C CA . ALA A 1 81 ? 13.514 8.626 3.430 1.00 75.25 81 ALA A CA 1
ATOM 632 C C . ALA A 1 81 ? 12.088 8.147 3.114 1.00 75.25 81 ALA A C 1
ATOM 634 O O . ALA A 1 81 ? 11.396 7.644 3.996 1.00 75.25 81 ALA A O 1
ATOM 635 N N . ILE A 1 82 ? 11.658 8.251 1.852 1.00 74.00 82 ILE A N 1
ATOM 636 C CA . ILE A 1 82 ? 10.380 7.706 1.376 1.00 74.00 82 ILE A CA 1
ATOM 637 C C . ILE A 1 82 ? 10.362 6.186 1.544 1.00 74.00 82 ILE A C 1
ATOM 639 O O . ILE A 1 82 ? 9.412 5.635 2.104 1.00 74.00 82 ILE A O 1
ATOM 643 N N . ALA A 1 83 ? 11.426 5.514 1.104 1.00 70.88 83 ALA A N 1
ATOM 644 C CA . ALA A 1 83 ? 11.576 4.074 1.253 1.00 70.88 83 ALA A CA 1
ATOM 645 C C . ALA A 1 83 ? 11.592 3.654 2.728 1.00 70.88 83 ALA A C 1
ATOM 647 O O . ALA A 1 83 ? 10.835 2.772 3.121 1.00 70.88 83 ALA A O 1
ATOM 648 N N . GLU A 1 84 ? 12.405 4.307 3.558 1.00 72.81 84 GLU A N 1
ATOM 649 C CA . GLU A 1 84 ? 12.481 4.049 4.999 1.00 72.81 84 GLU A CA 1
ATOM 650 C C . GLU A 1 84 ? 11.120 4.232 5.673 1.00 72.81 84 GLU A C 1
ATOM 652 O O . GLU A 1 84 ? 10.677 3.355 6.415 1.00 72.81 84 GLU A O 1
ATOM 657 N N . GLN A 1 85 ? 10.407 5.315 5.359 1.00 79.31 85 GLN A N 1
ATOM 658 C CA . GLN A 1 85 ? 9.079 5.563 5.905 1.00 79.31 85 GLN A CA 1
ATOM 659 C C . GLN A 1 85 ? 8.077 4.493 5.455 1.00 79.31 85 GLN A C 1
ATOM 661 O O . GLN A 1 85 ? 7.302 4.001 6.277 1.00 79.31 85 GLN A O 1
ATOM 666 N N . ALA A 1 86 ? 8.105 4.074 4.188 1.00 72.75 86 ALA A N 1
ATOM 667 C CA . ALA A 1 86 ? 7.250 2.999 3.690 1.00 72.75 86 ALA A CA 1
ATOM 668 C C . ALA A 1 86 ? 7.550 1.657 4.375 1.00 72.75 86 ALA A C 1
ATOM 670 O O . ALA A 1 86 ? 6.617 0.941 4.742 1.00 72.75 86 ALA A O 1
ATOM 671 N N . LEU A 1 87 ? 8.826 1.359 4.644 1.00 66.88 87 LEU A N 1
ATOM 672 C CA . LEU A 1 87 ? 9.260 0.174 5.390 1.00 66.88 87 LEU A CA 1
ATOM 673 C C . LEU A 1 87 ? 8.772 0.162 6.842 1.00 66.88 87 LEU A C 1
ATOM 675 O O . LEU A 1 87 ? 8.687 -0.911 7.433 1.00 66.88 87 LEU A O 1
ATOM 679 N N . THR A 1 88 ? 8.419 1.305 7.432 1.00 72.25 88 THR A N 1
ATOM 680 C CA . THR A 1 88 ? 7.769 1.314 8.755 1.00 72.25 88 THR A CA 1
ATOM 681 C C . THR A 1 88 ? 6.293 0.919 8.694 1.00 72.25 88 THR A C 1
ATOM 683 O O . THR A 1 88 ? 5.712 0.534 9.710 1.00 72.25 88 THR A O 1
ATOM 686 N N . THR A 1 89 ? 5.665 0.970 7.515 1.00 74.50 89 THR A N 1
ATOM 687 C CA . THR A 1 89 ? 4.248 0.627 7.384 1.00 74.50 89 THR A CA 1
ATOM 688 C C . THR A 1 89 ? 4.055 -0.882 7.289 1.00 74.50 89 THR A C 1
ATOM 690 O O . THR A 1 89 ? 4.566 -1.554 6.393 1.00 74.50 89 THR A O 1
ATOM 693 N N . THR A 1 90 ? 3.292 -1.442 8.232 1.00 69.88 90 THR A N 1
ATOM 694 C CA . THR A 1 90 ? 2.987 -2.885 8.252 1.00 69.88 90 THR A CA 1
ATOM 695 C C . THR A 1 90 ? 2.239 -3.312 6.987 1.00 69.88 90 THR A C 1
ATOM 697 O O . THR A 1 90 ? 2.482 -4.397 6.470 1.00 69.88 90 THR A O 1
ATOM 700 N N . ILE A 1 91 ? 1.399 -2.423 6.449 1.00 81.00 91 ILE A N 1
ATOM 701 C CA . ILE A 1 91 ? 0.636 -2.648 5.221 1.00 81.00 91 ILE A CA 1
ATOM 702 C C . ILE A 1 91 ? 1.551 -2.806 4.005 1.00 81.00 91 ILE A C 1
ATOM 704 O O . ILE A 1 91 ? 1.454 -3.806 3.313 1.00 81.00 91 ILE A O 1
ATOM 708 N N . ALA A 1 92 ? 2.454 -1.860 3.722 1.00 72.38 92 ALA A N 1
ATOM 709 C CA . ALA A 1 92 ? 3.260 -1.950 2.500 1.00 72.38 92 ALA A CA 1
ATOM 710 C C . ALA A 1 92 ? 4.184 -3.179 2.513 1.00 72.38 92 ALA A C 1
ATOM 712 O O . ALA A 1 92 ? 4.417 -3.805 1.483 1.00 72.38 92 ALA A O 1
ATOM 713 N N . ASN A 1 93 ? 4.652 -3.574 3.700 1.00 71.94 93 ASN A N 1
ATOM 714 C CA . ASN A 1 93 ? 5.499 -4.748 3.871 1.00 71.94 93 ASN A CA 1
ATOM 715 C C . ASN A 1 93 ? 4.786 -6.087 3.681 1.00 71.94 93 ASN A C 1
ATOM 717 O O . ASN A 1 93 ? 5.489 -7.090 3.571 1.00 71.94 93 ASN A O 1
ATOM 721 N N . SER A 1 94 ? 3.453 -6.142 3.689 1.00 78.62 94 SER A N 1
ATOM 722 C CA . SER A 1 94 ? 2.691 -7.383 3.499 1.00 78.62 94 SER A CA 1
ATOM 723 C C . SER A 1 94 ? 2.202 -7.581 2.064 1.00 78.62 94 SER A C 1
ATOM 725 O O . SER A 1 94 ? 1.583 -8.601 1.771 1.00 78.62 94 SER A O 1
ATOM 727 N N . LEU A 1 95 ? 2.505 -6.637 1.170 1.00 84.69 95 LEU A N 1
ATOM 728 C CA . LEU A 1 95 ? 2.033 -6.627 -0.208 1.00 84.69 95 LEU A CA 1
ATOM 729 C C . LEU A 1 95 ? 3.130 -7.033 -1.186 1.00 84.69 95 LEU A C 1
ATOM 731 O O . LEU A 1 95 ? 4.294 -6.670 -1.017 1.00 84.69 95 LEU A O 1
ATOM 735 N N . GLY A 1 96 ? 2.733 -7.747 -2.239 1.00 86.88 96 GLY A N 1
ATOM 736 C CA . GLY A 1 96 ? 3.656 -8.198 -3.278 1.00 86.88 96 GLY A CA 1
ATOM 737 C C . GLY A 1 96 ? 4.282 -7.037 -4.052 1.00 86.88 96 GLY A C 1
ATOM 738 O O . GLY A 1 96 ? 5.492 -7.015 -4.260 1.00 86.88 96 GLY A O 1
ATOM 739 N N . LEU A 1 97 ? 3.487 -6.033 -4.436 1.00 90.81 97 LEU A N 1
ATOM 740 C CA . LEU A 1 97 ? 3.975 -4.877 -5.187 1.00 90.81 97 LEU A CA 1
ATOM 741 C C . LEU A 1 97 ? 3.280 -3.581 -4.763 1.00 90.81 97 LEU A C 1
ATOM 743 O O . LEU A 1 97 ? 2.053 -3.478 -4.771 1.00 90.81 97 LEU A O 1
ATOM 747 N N . VAL A 1 98 ? 4.088 -2.580 -4.428 1.00 91.06 98 VAL A N 1
ATOM 748 C CA . VAL A 1 98 ? 3.667 -1.235 -4.035 1.00 91.06 98 VAL A CA 1
ATOM 749 C C . VAL A 1 98 ? 4.365 -0.212 -4.924 1.00 91.06 98 VAL A C 1
ATOM 751 O O . VAL A 1 98 ? 5.548 -0.348 -5.228 1.00 91.06 98 VAL A O 1
ATOM 754 N N . ILE A 1 99 ? 3.657 0.837 -5.320 1.00 90.81 99 ILE A N 1
ATOM 755 C CA . ILE A 1 99 ? 4.226 1.978 -6.037 1.00 90.81 99 ILE A CA 1
ATOM 756 C C . ILE A 1 99 ? 3.887 3.281 -5.317 1.00 90.81 99 ILE A C 1
ATOM 758 O O . ILE A 1 99 ? 2.853 3.390 -4.654 1.00 90.81 99 ILE A O 1
ATOM 762 N N . THR A 1 100 ? 4.738 4.290 -5.449 1.00 90.25 100 THR A N 1
ATOM 763 C CA . THR A 1 100 ? 4.399 5.647 -5.011 1.00 90.25 100 THR A CA 1
ATOM 764 C C . THR A 1 100 ? 3.562 6.370 -6.060 1.00 90.25 100 THR A C 1
ATOM 766 O O . THR A 1 100 ? 3.492 5.993 -7.234 1.00 90.25 100 THR A O 1
ATOM 769 N N . HIS A 1 101 ? 2.941 7.468 -5.646 1.00 90.88 101 HIS A N 1
ATOM 770 C CA . HIS A 1 101 ? 2.224 8.340 -6.562 1.00 90.88 101 HIS A CA 1
ATOM 771 C C . HIS A 1 101 ? 3.121 8.963 -7.653 1.00 90.88 101 HIS A C 1
ATOM 773 O O . HIS A 1 101 ? 2.623 9.274 -8.731 1.00 90.88 101 HIS A O 1
ATOM 779 N N . HIS A 1 102 ? 4.435 9.075 -7.427 1.00 86.56 102 HIS A N 1
ATOM 780 C CA . HIS A 1 102 ? 5.375 9.527 -8.454 1.00 86.56 102 HIS A CA 1
ATOM 781 C C . HIS A 1 102 ? 5.472 8.561 -9.628 1.00 86.56 102 HIS A C 1
ATOM 783 O O . HIS A 1 102 ? 5.506 8.996 -10.778 1.00 86.56 102 HIS A O 1
ATOM 789 N N . VAL A 1 103 ? 5.465 7.255 -9.351 1.00 87.94 103 VAL A N 1
ATOM 790 C CA . VAL A 1 103 ? 5.364 6.224 -10.390 1.00 87.94 103 VAL A CA 1
ATOM 791 C C . VAL A 1 103 ? 3.995 6.306 -11.058 1.00 87.94 103 VAL A C 1
ATOM 793 O O . VAL A 1 103 ? 3.914 6.339 -12.282 1.00 87.94 103 VAL A O 1
ATOM 796 N N . PHE A 1 104 ? 2.922 6.404 -10.267 1.00 91.50 104 PHE A N 1
ATOM 797 C CA . PHE A 1 104 ? 1.551 6.501 -10.778 1.00 91.50 104 PHE A CA 1
ATOM 798 C C . PHE A 1 104 ? 1.364 7.643 -11.789 1.00 91.50 104 PHE A C 1
ATOM 800 O O . PHE A 1 104 ? 0.763 7.432 -12.837 1.00 91.50 104 PHE A O 1
ATOM 807 N N . TRP A 1 105 ? 1.903 8.834 -11.514 1.00 89.12 105 TRP A N 1
ATOM 808 C CA . TRP A 1 105 ? 1.810 9.985 -12.422 1.00 89.12 105 TRP A CA 1
ATOM 809 C C . TRP A 1 105 ? 2.595 9.822 -13.719 1.00 89.12 105 TRP A C 1
ATOM 811 O O . TRP A 1 105 ? 2.293 10.493 -14.704 1.00 89.12 105 TRP A O 1
ATOM 821 N N . GLN A 1 106 ? 3.596 8.948 -13.721 1.00 86.88 106 GLN A N 1
ATOM 822 C CA . GLN A 1 106 ? 4.439 8.689 -14.881 1.00 86.88 106 GLN A CA 1
ATOM 823 C C . GLN A 1 106 ? 3.939 7.510 -15.715 1.00 86.88 106 GLN A C 1
ATOM 825 O O . GLN A 1 106 ? 4.364 7.375 -16.860 1.00 86.88 106 GLN A O 1
ATOM 830 N N . LEU A 1 107 ? 3.034 6.681 -15.179 1.00 87.19 107 LEU A N 1
ATOM 831 C CA . LEU A 1 107 ? 2.419 5.573 -15.905 1.00 87.19 107 LEU A CA 1
ATOM 832 C C . LEU A 1 107 ? 1.479 6.102 -17.000 1.00 87.19 107 LEU A C 1
ATOM 834 O O . LEU A 1 107 ? 0.433 6.691 -16.692 1.00 87.19 107 LEU A O 1
ATOM 838 N N . PRO A 1 108 ? 1.778 5.844 -18.283 1.00 84.62 108 PRO A N 1
ATOM 839 C CA . PRO A 1 108 ? 0.795 6.022 -19.333 1.00 84.62 108 PRO A CA 1
ATOM 840 C C . PRO A 1 108 ? -0.402 5.106 -19.055 1.00 84.62 108 PRO A C 1
ATOM 842 O O . PRO A 1 108 ? -0.266 3.977 -18.594 1.00 84.62 108 PRO A O 1
ATOM 845 N N . HIS A 1 109 ? -1.608 5.624 -19.285 1.00 85.38 109 HIS A N 1
ATOM 846 C CA . HIS A 1 109 ? -2.849 4.866 -19.110 1.00 85.38 109 HIS A CA 1
ATOM 847 C C . HIS A 1 109 ? -2.987 4.152 -17.748 1.00 85.38 109 HIS A C 1
ATOM 849 O O . HIS A 1 109 ? -3.529 3.051 -17.695 1.00 85.38 109 HIS A O 1
ATOM 855 N N . ALA A 1 110 ? -2.576 4.788 -16.641 1.00 85.81 110 ALA A N 1
ATOM 856 C CA . ALA A 1 110 ? -2.582 4.198 -15.293 1.00 85.81 110 ALA A CA 1
ATOM 857 C C . ALA A 1 110 ? -3.889 3.469 -14.898 1.00 85.81 110 ALA A C 1
ATOM 859 O O . ALA A 1 110 ? -3.847 2.485 -14.167 1.00 85.81 110 ALA A O 1
ATOM 860 N N .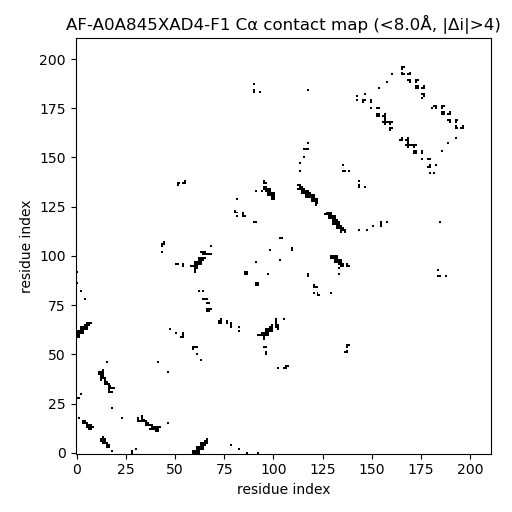 GLY A 1 111 ? -5.047 3.894 -15.421 1.00 84.12 111 GLY A N 1
ATOM 861 C CA . GLY A 1 111 ? -6.341 3.230 -15.205 1.00 84.12 111 GLY A CA 1
ATOM 862 C C . GLY A 1 111 ? -6.479 1.818 -15.800 1.00 84.12 111 GLY A C 1
ATOM 863 O O . GLY A 1 111 ? -7.477 1.158 -15.531 1.00 84.12 111 GLY A O 1
ATOM 864 N N . GLN A 1 112 ? -5.519 1.354 -16.604 1.00 86.81 112 GLN A N 1
ATOM 865 C CA . GLN A 1 112 ? -5.455 -0.026 -17.103 1.00 86.81 112 GLN A CA 1
ATOM 866 C C . GLN A 1 112 ? -4.806 -0.987 -16.104 1.00 86.81 112 GLN A C 1
ATOM 868 O O . GLN A 1 112 ? -4.978 -2.200 -16.222 1.00 86.81 112 GLN A O 1
ATOM 873 N N . TYR A 1 113 ? -4.072 -0.463 -15.122 1.00 89.94 113 TYR A N 1
ATOM 874 C CA . TYR A 1 113 ? -3.467 -1.277 -14.083 1.00 89.94 113 TYR A CA 1
ATOM 875 C C . TYR A 1 113 ? -4.444 -1.448 -12.911 1.00 89.94 113 TYR A C 1
ATOM 877 O O . TYR A 1 113 ? -5.061 -0.472 -12.472 1.00 89.94 113 TYR A O 1
ATOM 885 N N . PRO A 1 114 ? -4.573 -2.666 -12.359 1.00 92.75 114 PRO A N 1
ATOM 886 C CA . PRO A 1 114 ? -5.324 -2.899 -11.133 1.00 92.75 114 PRO A CA 1
ATOM 887 C C . PRO A 1 114 ? -4.535 -2.342 -9.945 1.00 92.75 114 PRO A C 1
ATOM 889 O O . PRO A 1 114 ? -3.661 -2.994 -9.367 1.00 92.75 114 PRO A O 1
ATOM 892 N N . LEU A 1 115 ? -4.832 -1.081 -9.642 1.00 94.31 115 LEU A N 1
ATOM 893 C CA . LEU A 1 115 ? -4.190 -0.266 -8.621 1.00 94.31 115 LEU A CA 1
ATOM 894 C C . LEU A 1 115 ? -5.234 0.217 -7.628 1.00 94.31 115 LEU A C 1
ATOM 896 O O . LEU A 1 115 ? -6.345 0.550 -8.036 1.00 94.31 115 LEU A O 1
ATOM 900 N N . ARG A 1 116 ? -4.882 0.338 -6.350 1.00 95.00 116 ARG A N 1
ATOM 901 C CA . ARG A 1 116 ? -5.704 1.061 -5.364 1.00 95.00 116 ARG A CA 1
ATOM 902 C C . ARG A 1 116 ? -4.836 1.784 -4.350 1.00 95.00 116 ARG A C 1
ATOM 904 O O . ARG A 1 116 ? -3.748 1.310 -4.024 1.00 95.00 116 ARG A O 1
ATOM 911 N N . LEU A 1 117 ? -5.313 2.925 -3.861 1.00 94.94 117 LEU A N 1
ATOM 912 C CA . LEU A 1 117 ? -4.646 3.660 -2.784 1.00 94.94 117 LEU A CA 1
ATOM 913 C C . LEU A 1 117 ? -4.672 2.813 -1.506 1.00 94.94 117 LEU A C 1
ATOM 915 O O . LEU A 1 117 ? -5.736 2.327 -1.142 1.00 94.94 117 LEU A O 1
ATOM 919 N N . ILE A 1 118 ? -3.537 2.661 -0.820 1.00 94.69 118 ILE A N 1
ATOM 920 C CA . ILE A 1 118 ? -3.443 1.865 0.420 1.00 94.69 118 ILE A CA 1
ATOM 921 C C . ILE A 1 118 ? -2.970 2.653 1.635 1.00 94.69 118 ILE A C 1
ATOM 923 O O . ILE A 1 118 ? -3.236 2.235 2.753 1.00 94.69 118 ILE A O 1
ATOM 927 N N . ALA A 1 119 ? -2.236 3.749 1.443 1.00 91.38 119 ALA A N 1
ATOM 928 C CA . ALA A 1 119 ? -1.681 4.533 2.539 1.00 91.38 119 ALA A CA 1
ATOM 929 C C . ALA A 1 119 ? -1.257 5.928 2.065 1.00 91.38 119 ALA A C 1
ATOM 931 O O . ALA A 1 119 ? -0.992 6.145 0.881 1.00 91.38 119 ALA A O 1
ATOM 932 N N . GLN A 1 120 ? -1.123 6.850 3.018 1.00 90.06 120 GLN A N 1
ATOM 933 C CA . GLN A 1 120 ? -0.465 8.136 2.822 1.00 90.06 120 GLN A CA 1
ATOM 934 C C . GLN A 1 120 ? 0.616 8.303 3.892 1.00 90.06 120 GLN A C 1
ATOM 936 O O . GLN A 1 120 ? 0.339 8.224 5.088 1.00 90.06 120 GLN A O 1
ATOM 941 N N . LEU A 1 121 ? 1.856 8.501 3.459 1.00 85.12 121 LEU A N 1
ATOM 942 C CA . LEU A 1 121 ? 3.013 8.722 4.316 1.00 85.12 121 LEU A CA 1
ATOM 943 C C . LEU A 1 121 ? 3.297 10.212 4.413 1.00 85.12 121 LEU A C 1
ATOM 945 O O . LEU A 1 121 ? 3.151 10.931 3.430 1.00 85.12 121 LEU A O 1
ATOM 949 N N . THR A 1 122 ? 3.760 10.660 5.575 1.00 85.25 122 THR A N 1
ATOM 950 C CA . THR A 1 122 ? 4.381 11.979 5.715 1.00 85.25 122 THR A CA 1
ATOM 951 C C . THR A 1 122 ? 5.875 11.771 5.873 1.00 85.25 122 THR A C 1
ATOM 953 O O . THR A 1 122 ? 6.293 11.084 6.805 1.00 85.25 122 THR A O 1
ATOM 956 N N . VAL A 1 123 ? 6.666 12.327 4.962 1.00 78.31 123 VAL A N 1
ATOM 957 C CA . VAL A 1 123 ? 8.121 12.152 4.949 1.00 78.31 123 VAL A CA 1
ATOM 958 C C . VAL A 1 123 ? 8.789 13.420 5.493 1.00 78.31 123 VAL A C 1
ATOM 960 O O . VAL A 1 123 ? 8.302 14.518 5.215 1.00 78.31 123 VAL A O 1
ATOM 963 N N . PRO A 1 124 ? 9.849 13.302 6.320 1.00 70.81 124 PRO A N 1
ATOM 964 C CA . PRO A 1 124 ? 10.588 14.452 6.840 1.00 70.81 124 PRO A CA 1
ATOM 965 C C . PRO A 1 124 ? 11.139 15.379 5.734 1.00 70.81 124 PRO A C 1
ATOM 967 O O . PRO A 1 124 ? 11.210 14.974 4.579 1.00 70.81 124 PRO A O 1
ATOM 970 N N . PRO A 1 125 ? 11.542 16.617 6.079 1.00 59.31 125 PRO A N 1
ATOM 971 C CA . PRO A 1 125 ? 11.659 17.743 5.158 1.00 59.31 125 PRO A CA 1
ATOM 972 C C . PRO A 1 125 ? 12.421 17.512 3.836 1.00 59.31 125 PRO A C 1
ATOM 974 O O . PRO A 1 125 ? 13.522 16.960 3.874 1.00 59.31 125 PRO A O 1
ATOM 977 N N . PRO A 1 126 ? 11.917 18.071 2.711 1.00 64.75 126 PRO A N 1
ATOM 978 C CA . PRO A 1 126 ? 10.674 18.849 2.613 1.00 64.75 126 PRO A CA 1
ATOM 979 C C . PRO A 1 126 ? 9.454 17.973 2.932 1.00 64.75 126 PRO A C 1
ATOM 981 O O . PRO A 1 126 ? 9.401 16.820 2.534 1.00 64.75 126 PRO A O 1
ATOM 984 N N . LEU A 1 127 ? 8.540 18.497 3.764 1.00 65.50 127 LEU A N 1
ATOM 985 C CA . LEU A 1 127 ? 7.452 17.721 4.363 1.00 65.50 127 LEU A CA 1
ATOM 986 C C . LEU A 1 127 ? 6.471 17.313 3.265 1.00 65.50 127 LEU A C 1
ATOM 988 O O . LEU A 1 127 ? 5.551 18.060 2.932 1.00 65.50 127 LEU A O 1
ATOM 992 N N . GLU A 1 128 ? 6.702 16.145 2.692 1.00 75.62 128 GLU A N 1
ATOM 993 C CA . GLU A 1 128 ? 5.983 15.665 1.527 1.00 75.62 128 GLU A CA 1
ATOM 994 C C . GLU A 1 128 ? 4.999 14.572 1.935 1.00 75.62 128 GLU A C 1
ATOM 996 O O . GLU A 1 128 ? 5.299 13.713 2.774 1.00 75.62 128 GLU A O 1
ATOM 1001 N N . ARG A 1 129 ? 3.797 14.609 1.351 1.00 86.94 129 ARG A N 1
ATOM 1002 C CA . ARG A 1 129 ? 2.817 13.540 1.524 1.00 86.94 129 ARG A CA 1
ATOM 1003 C C . ARG A 1 129 ? 2.902 12.558 0.366 1.00 86.94 129 ARG A C 1
ATOM 1005 O O . ARG A 1 129 ? 2.387 12.833 -0.713 1.00 86.94 129 ARG A O 1
ATOM 1012 N N . ILE A 1 130 ? 3.459 11.381 0.620 1.00 88.31 130 ILE A N 1
ATOM 1013 C CA . ILE A 1 130 ? 3.568 10.322 -0.380 1.00 88.31 130 ILE A CA 1
ATOM 1014 C C . ILE A 1 130 ? 2.358 9.404 -0.293 1.00 88.31 130 ILE A C 1
ATOM 1016 O O . ILE A 1 130 ? 2.165 8.716 0.706 1.00 88.31 130 ILE A O 1
ATOM 1020 N N . SER A 1 131 ? 1.557 9.350 -1.353 1.00 92.12 131 SER A N 1
ATOM 1021 C CA . SER A 1 131 ? 0.529 8.312 -1.478 1.00 92.12 131 SER A CA 1
ATOM 1022 C C . SER A 1 131 ? 1.148 7.010 -1.990 1.00 92.12 131 SER A C 1
ATOM 1024 O O . SER A 1 131 ? 1.963 7.036 -2.917 1.00 92.12 131 SER A O 1
ATOM 1026 N N . LEU A 1 132 ? 0.762 5.890 -1.380 1.00 92.75 132 LEU A N 1
ATOM 1027 C CA . LEU A 1 132 ? 1.164 4.543 -1.772 1.00 92.75 132 LEU A CA 1
ATOM 1028 C C . LEU A 1 132 ? -0.005 3.815 -2.424 1.00 92.75 132 LEU A C 1
ATOM 1030 O O . LEU A 1 132 ? -1.119 3.823 -1.894 1.00 92.75 132 LEU A O 1
ATOM 1034 N N . PHE A 1 133 ? 0.277 3.131 -3.524 1.00 94.69 133 PHE A N 1
ATOM 1035 C CA . PHE A 1 133 ? -0.673 2.302 -4.246 1.00 94.69 133 PHE A CA 1
ATOM 1036 C C . PHE A 1 133 ? -0.200 0.858 -4.253 1.00 94.69 133 PHE A C 1
ATOM 1038 O O . PHE A 1 133 ? 0.968 0.579 -4.506 1.00 94.69 133 PHE A O 1
ATOM 1045 N N . GLU A 1 134 ? -1.116 -0.062 -4.001 1.00 94.44 134 GLU A N 1
ATOM 1046 C CA . GLU A 1 134 ? -0.888 -1.482 -4.242 1.00 94.44 134 GLU A CA 1
ATOM 1047 C C . GLU A 1 134 ? -1.127 -1.795 -5.719 1.00 94.44 134 GLU A C 1
ATOM 1049 O O . GLU A 1 134 ? -2.113 -1.324 -6.288 1.00 94.44 134 GLU A O 1
ATOM 1054 N N . VAL A 1 135 ? -0.268 -2.630 -6.306 1.00 94.75 135 VAL A N 1
ATOM 1055 C CA . VAL A 1 135 ? -0.477 -3.245 -7.622 1.00 94.75 135 VAL A CA 1
ATOM 1056 C C . VAL A 1 135 ? -0.861 -4.706 -7.411 1.00 94.75 135 VAL A C 1
ATOM 1058 O O . VAL A 1 135 ? -0.018 -5.558 -7.119 1.00 94.75 135 VAL A O 1
ATOM 1061 N N . PHE A 1 136 ? -2.150 -5.007 -7.544 1.00 93.25 136 PHE A N 1
ATOM 1062 C CA . PHE A 1 136 ? -2.686 -6.311 -7.149 1.00 93.25 136 PHE A CA 1
ATOM 1063 C C . PHE A 1 136 ? -2.838 -7.305 -8.310 1.00 93.25 136 PHE A C 1
ATOM 1065 O O . PHE A 1 136 ? -3.351 -8.397 -8.098 1.00 93.25 136 PHE A O 1
ATOM 1072 N N . ASN A 1 137 ? -2.313 -7.020 -9.514 1.00 88.69 137 ASN A N 1
ATOM 1073 C CA . ASN A 1 137 ? -2.174 -8.045 -10.575 1.00 88.69 137 ASN A CA 1
ATOM 1074 C C . ASN A 1 137 ? -1.110 -9.119 -10.278 1.00 88.69 137 ASN A C 1
ATOM 1076 O O . ASN A 1 137 ? -0.898 -10.038 -11.072 1.00 88.69 137 ASN A O 1
ATOM 1080 N N . THR A 1 138 ? -0.435 -8.997 -9.143 1.00 85.06 138 THR A N 1
ATOM 1081 C CA . THR A 1 138 ? 0.542 -9.957 -8.638 1.00 85.06 138 THR A CA 1
ATOM 1082 C C . THR A 1 138 ? -0.107 -11.146 -7.918 1.00 85.06 138 THR A C 1
ATOM 1084 O O . THR A 1 138 ? 0.560 -12.141 -7.655 1.00 85.06 138 THR A O 1
ATOM 1087 N N . GLU A 1 139 ? -1.412 -11.080 -7.640 1.00 85.31 139 GLU A N 1
ATOM 1088 C CA . GLU A 1 139 ? -2.172 -12.117 -6.931 1.00 85.31 139 GLU A CA 1
ATOM 1089 C C . GLU A 1 139 ? -2.888 -13.097 -7.879 1.00 85.31 139 GLU A C 1
ATOM 1091 O O . GLU A 1 139 ? -3.001 -12.832 -9.074 1.00 85.31 139 GLU A O 1
ATOM 1096 N N . PRO A 1 140 ? -3.434 -14.230 -7.399 1.00 88.00 140 PRO A N 1
ATOM 1097 C CA . PRO A 1 140 ? -4.275 -15.089 -8.231 1.00 88.00 140 PRO A CA 1
ATOM 1098 C C . PRO A 1 140 ? -5.522 -14.348 -8.757 1.00 88.00 140 PRO A C 1
ATOM 1100 O O . PRO A 1 140 ? -6.112 -13.568 -8.005 1.00 88.00 140 PRO A O 1
ATOM 1103 N N . PRO A 1 141 ? -5.995 -14.621 -9.994 1.00 89.50 141 PRO A N 1
ATOM 1104 C CA . PRO A 1 141 ? -7.072 -13.859 -10.644 1.00 89.50 141 PRO A CA 1
ATOM 1105 C C . PRO A 1 141 ? -8.361 -13.696 -9.824 1.00 89.50 141 PRO A C 1
ATOM 1107 O O . PRO A 1 141 ? -9.017 -12.662 -9.910 1.00 89.50 141 PRO A O 1
ATOM 1110 N N . GLU A 1 142 ? -8.714 -14.691 -9.004 1.00 90.56 142 GLU A N 1
ATOM 1111 C CA . GLU A 1 142 ? -9.883 -14.625 -8.118 1.00 90.56 142 GLU A CA 1
ATOM 1112 C C . GLU A 1 142 ? -9.762 -13.498 -7.079 1.00 90.56 142 GLU A C 1
ATOM 1114 O O . GLU A 1 142 ? -10.717 -12.756 -6.847 1.00 90.56 142 GLU A O 1
ATOM 1119 N N . HIS A 1 143 ? -8.580 -13.335 -6.479 1.00 89.50 143 HIS A N 1
ATOM 1120 C CA . HIS A 1 143 ? -8.318 -12.269 -5.513 1.00 89.50 143 HIS A CA 1
ATOM 1121 C C . HIS A 1 143 ? -8.277 -10.904 -6.192 1.00 89.50 143 HIS A C 1
ATOM 1123 O O . HIS A 1 143 ? -8.834 -9.944 -5.658 1.00 89.50 143 HIS A O 1
ATOM 1129 N N . GLN A 1 144 ? -7.712 -10.834 -7.402 1.00 92.06 144 GLN A N 1
ATOM 1130 C CA . GLN A 1 144 ? -7.708 -9.600 -8.188 1.00 92.06 144 GLN A CA 1
ATOM 1131 C C . GLN A 1 144 ? -9.130 -9.120 -8.481 1.00 92.06 144 GLN A C 1
ATOM 1133 O O . GLN A 1 144 ? -9.438 -7.950 -8.273 1.00 92.06 144 GLN A O 1
ATOM 1138 N N . ALA A 1 145 ? -10.007 -10.025 -8.930 1.00 94.00 145 ALA A N 1
ATOM 1139 C CA . ALA A 1 145 ? -11.393 -9.701 -9.253 1.00 94.00 145 ALA A CA 1
ATOM 1140 C C . ALA A 1 145 ? -12.148 -9.172 -8.027 1.00 94.00 145 ALA A C 1
ATOM 1142 O O . ALA A 1 145 ? -12.811 -8.142 -8.112 1.00 94.00 145 ALA A O 1
ATOM 1143 N N . LYS A 1 146 ? -11.973 -9.820 -6.870 1.00 95.38 146 LYS A N 1
ATOM 1144 C CA . LYS A 1 146 ? -12.580 -9.383 -5.607 1.00 95.38 146 LYS A CA 1
ATOM 1145 C C . LYS A 1 146 ? -12.059 -8.017 -5.151 1.00 95.38 146 LYS A C 1
ATOM 1147 O O . LYS A 1 146 ? -12.856 -7.166 -4.774 1.00 95.38 146 LYS A O 1
ATOM 1152 N N . LYS A 1 147 ? -10.745 -7.765 -5.227 1.00 95.12 147 LYS A N 1
ATOM 1153 C CA . LYS A 1 147 ? -10.165 -6.438 -4.930 1.00 95.12 147 LYS A CA 1
ATOM 1154 C C . LYS A 1 147 ? -10.647 -5.365 -5.898 1.00 95.12 147 LYS A C 1
ATOM 1156 O O . LYS A 1 147 ? -10.852 -4.224 -5.496 1.00 95.12 147 LYS A O 1
ATOM 1161 N N . GLN A 1 148 ? -10.840 -5.723 -7.164 1.00 95.31 148 GLN A N 1
ATOM 1162 C CA . GLN A 1 148 ? -11.372 -4.814 -8.168 1.00 95.31 148 GLN A CA 1
ATOM 1163 C C . GLN A 1 148 ? -12.840 -4.462 -7.893 1.00 95.31 148 GLN A C 1
ATOM 1165 O O . GLN A 1 148 ? -13.222 -3.305 -8.063 1.00 95.31 148 GLN A O 1
ATOM 1170 N N . GLU A 1 149 ? -13.639 -5.432 -7.447 1.00 96.25 149 GLU A N 1
ATOM 1171 C CA . GLU A 1 149 ? -15.040 -5.246 -7.056 1.00 96.25 149 GLU A CA 1
ATOM 1172 C C . GLU A 1 149 ? -15.170 -4.358 -5.810 1.00 96.25 149 GLU A C 1
ATOM 1174 O O . GLU A 1 149 ? -15.972 -3.426 -5.796 1.00 96.25 149 GLU A O 1
ATOM 1179 N N . THR A 1 150 ? -14.330 -4.572 -4.795 1.00 97.00 150 THR A N 1
ATOM 1180 C CA . THR A 1 150 ? -14.369 -3.796 -3.544 1.00 97.00 150 THR A CA 1
ATOM 1181 C C . THR A 1 150 ? -13.616 -2.467 -3.610 1.00 97.00 150 THR A C 1
ATOM 1183 O O . THR A 1 150 ? -13.712 -1.667 -2.680 1.00 97.00 150 THR A O 1
ATOM 1186 N N . LYS A 1 151 ? -12.879 -2.187 -4.694 1.00 96.38 151 LYS A N 1
ATOM 1187 C CA . LYS A 1 151 ? -11.935 -1.059 -4.798 1.00 96.38 151 LYS A CA 1
ATOM 1188 C C . LYS A 1 151 ? -12.523 0.279 -4.353 1.00 96.38 151 LYS A C 1
ATOM 1190 O O . LYS A 1 151 ? -11.941 0.952 -3.508 1.00 96.38 151 LYS A O 1
ATOM 1195 N N . THR A 1 152 ? -13.647 0.686 -4.942 1.00 96.06 152 THR A N 1
ATOM 1196 C CA . THR A 1 152 ? -14.245 2.003 -4.669 1.00 96.06 152 THR A CA 1
ATOM 1197 C C . THR A 1 152 ? -14.642 2.136 -3.207 1.00 96.06 152 THR A C 1
ATOM 1199 O O . THR A 1 152 ? -14.390 3.165 -2.587 1.00 96.06 152 THR A O 1
ATOM 1202 N N . GLN A 1 153 ? -15.225 1.081 -2.651 1.00 98.00 153 GLN A N 1
ATOM 1203 C CA . GLN A 1 153 ? -15.655 1.050 -1.267 1.00 98.00 153 GLN A CA 1
ATOM 1204 C C . GLN A 1 153 ? -14.468 1.059 -0.299 1.00 98.00 153 GLN A C 1
ATOM 1206 O O . GLN A 1 153 ? -14.465 1.807 0.676 1.00 98.00 153 GLN A O 1
ATOM 1211 N N . PHE A 1 154 ? -13.429 0.288 -0.609 1.00 98.06 154 PHE A N 1
ATOM 1212 C CA . PHE A 1 154 ? -12.180 0.280 0.140 1.00 98.06 154 PHE A CA 1
ATOM 1213 C C . PHE A 1 154 ? -11.538 1.678 0.178 1.00 98.06 154 PHE A C 1
ATOM 1215 O O . PHE A 1 154 ? -11.138 2.156 1.236 1.00 98.06 154 PHE A O 1
ATOM 1222 N N . GLU A 1 155 ? -11.467 2.371 -0.962 1.00 96.81 155 GLU A N 1
ATOM 1223 C CA . GLU A 1 155 ? -10.885 3.717 -1.041 1.00 96.81 155 GLU A CA 1
ATOM 1224 C C . GLU A 1 155 ? -11.733 4.764 -0.295 1.00 96.81 155 GLU A C 1
ATOM 1226 O O . GLU A 1 155 ? -11.181 5.684 0.311 1.00 96.81 155 GLU A O 1
ATOM 1231 N N . GLN A 1 156 ? -13.062 4.608 -0.273 1.00 98.00 156 GLN A N 1
ATOM 1232 C CA . GLN A 1 156 ? -13.957 5.422 0.560 1.00 98.00 156 GLN A CA 1
ATOM 1233 C C . GLN A 1 156 ? -13.720 5.181 2.056 1.00 98.00 156 GLN A C 1
ATOM 1235 O O . GLN A 1 156 ? -13.609 6.142 2.819 1.00 98.00 156 GLN A O 1
ATOM 1240 N N . ALA A 1 157 ? -13.590 3.919 2.471 1.00 98.12 157 ALA A N 1
ATOM 1241 C CA . ALA A 1 157 ? -13.265 3.545 3.846 1.00 98.12 157 ALA A CA 1
ATOM 1242 C C . ALA A 1 157 ? -11.926 4.152 4.285 1.00 98.12 157 ALA A C 1
ATOM 1244 O O . ALA A 1 157 ? -11.811 4.732 5.364 1.00 98.12 157 ALA A O 1
ATOM 1245 N N . LEU A 1 158 ? -10.926 4.098 3.403 1.00 96.75 158 LEU A N 1
ATOM 1246 C CA . LEU A 1 158 ? -9.611 4.681 3.634 1.00 96.75 158 LEU A CA 1
ATOM 1247 C C . LEU A 1 158 ? -9.668 6.208 3.779 1.00 96.75 158 LEU A C 1
ATOM 1249 O O . LEU A 1 158 ? -9.013 6.777 4.652 1.00 96.75 158 LEU A O 1
ATOM 1253 N N . PHE A 1 159 ? -10.484 6.877 2.965 1.00 96.62 159 PHE A N 1
ATOM 1254 C CA . PHE A 1 159 ? -10.710 8.313 3.096 1.00 96.62 159 PHE A CA 1
ATOM 1255 C C . PHE A 1 159 ? -11.353 8.674 4.444 1.00 96.62 159 PHE A C 1
ATOM 1257 O O . PHE A 1 159 ? -10.865 9.572 5.130 1.00 96.62 159 PHE A O 1
ATOM 1264 N N . LEU A 1 160 ? -12.393 7.947 4.866 1.00 98.06 160 LEU A N 1
ATOM 1265 C CA . LEU A 1 160 ? -13.031 8.133 6.177 1.00 98.06 160 LEU A CA 1
ATOM 1266 C C . LEU A 1 160 ? -12.055 7.890 7.331 1.00 98.06 160 LEU A C 1
ATOM 1268 O O . LEU A 1 160 ? -12.020 8.674 8.281 1.00 98.06 160 LEU A O 1
ATOM 1272 N N . TYR A 1 161 ? -11.210 6.864 7.213 1.00 96.94 161 TYR A N 1
ATOM 1273 C CA . TYR A 1 161 ? -10.157 6.575 8.181 1.00 96.94 161 TYR A CA 1
ATOM 1274 C C . TYR A 1 161 ? -9.202 7.764 8.347 1.00 96.94 161 TYR A C 1
ATOM 1276 O O . TYR A 1 161 ? -8.920 8.175 9.471 1.00 96.94 161 TYR A O 1
ATOM 1284 N N . PHE A 1 162 ? -8.743 8.370 7.247 1.00 92.75 162 PHE A N 1
ATOM 1285 C CA . PHE A 1 162 ? -7.865 9.545 7.310 1.00 92.75 162 PHE A CA 1
ATOM 1286 C C . PHE A 1 162 ? -8.546 10.800 7.868 1.00 92.75 162 PHE A C 1
ATOM 1288 O O . PHE A 1 162 ? -7.858 11.692 8.363 1.00 92.75 162 PHE A O 1
ATOM 1295 N N . LEU A 1 163 ? -9.877 10.868 7.822 1.00 95.19 163 LEU A N 1
ATOM 1296 C CA . LEU A 1 163 ? -10.664 11.923 8.462 1.00 95.19 163 LEU A CA 1
ATOM 1297 C C . LEU A 1 163 ? -10.972 11.643 9.944 1.00 95.19 163 LEU A C 1
ATOM 1299 O O . LEU A 1 163 ? -11.502 12.521 10.623 1.00 95.19 163 LEU A O 1
ATOM 1303 N N . GLY A 1 164 ? -10.631 10.458 10.459 1.00 95.75 164 GLY A N 1
ATOM 1304 C CA . GLY A 1 164 ? -10.898 10.048 11.841 1.00 95.75 164 GLY A CA 1
ATOM 1305 C C . GLY A 1 164 ? -12.307 9.495 12.085 1.00 95.75 164 GLY A C 1
ATOM 1306 O O . GLY A 1 164 ? -12.674 9.256 13.235 1.00 95.75 164 GLY A O 1
ATOM 1307 N N . PHE A 1 165 ? -13.093 9.262 11.030 1.00 97.81 165 PHE A N 1
ATOM 1308 C CA . PHE A 1 165 ? -14.417 8.634 11.102 1.00 97.81 165 PHE A CA 1
ATOM 1309 C C . PHE A 1 165 ? -14.275 7.108 11.185 1.00 97.81 165 PHE A C 1
ATOM 1311 O O . PHE A 1 165 ? -14.556 6.379 10.235 1.00 97.81 165 PHE A O 1
ATOM 1318 N N . TYR A 1 166 ? -13.733 6.625 12.307 1.00 97.94 166 TYR A N 1
ATOM 1319 C CA . TYR A 1 166 ? -13.308 5.229 12.449 1.00 97.94 166 TYR A CA 1
ATOM 1320 C C . TYR A 1 166 ? -14.463 4.224 12.440 1.00 97.94 166 TYR A C 1
ATOM 1322 O O . TYR A 1 166 ? -14.278 3.124 11.935 1.00 97.94 166 TYR A O 1
ATOM 1330 N N . ALA A 1 167 ? -15.642 4.580 12.959 1.00 97.81 167 ALA A N 1
ATOM 1331 C CA . ALA A 1 167 ? -16.795 3.678 12.967 1.00 97.81 167 ALA A CA 1
ATOM 1332 C C . ALA A 1 167 ? -17.347 3.464 11.548 1.00 97.81 167 ALA A C 1
ATOM 1334 O O . ALA A 1 167 ? -17.625 2.339 11.134 1.00 97.81 167 ALA A O 1
ATOM 1335 N N . GLU A 1 168 ? -17.459 4.543 10.774 1.00 98.25 168 GLU A N 1
ATOM 1336 C CA . GLU A 1 168 ? -17.896 4.505 9.383 1.00 98.25 168 GLU A CA 1
ATOM 1337 C C . GLU A 1 168 ? -16.855 3.819 8.490 1.00 98.25 168 GLU A C 1
ATOM 1339 O O . GLU A 1 168 ? -17.214 3.025 7.620 1.00 98.25 168 GLU A O 1
ATOM 1344 N N . ALA A 1 169 ? -15.567 4.079 8.733 1.00 98.38 169 ALA A N 1
ATOM 1345 C CA . ALA A 1 169 ? -14.477 3.401 8.043 1.00 98.38 169 ALA A CA 1
ATOM 1346 C C . ALA A 1 169 ? -14.477 1.888 8.320 1.00 98.38 169 ALA A C 1
ATOM 1348 O O . ALA A 1 169 ? -14.399 1.108 7.373 1.00 98.38 169 ALA A O 1
ATOM 1349 N N . GLU A 1 170 ? -14.602 1.468 9.587 1.00 98.38 170 GLU A N 1
ATOM 1350 C CA . GLU A 1 170 ? -14.669 0.051 9.975 1.00 98.38 170 GLU A CA 1
ATOM 1351 C C . GLU A 1 170 ? -15.789 -0.675 9.231 1.00 98.38 170 GLU A C 1
ATOM 1353 O O . GLU A 1 170 ? -15.534 -1.716 8.632 1.00 98.38 170 GLU A O 1
ATOM 1358 N N . CYS A 1 171 ? -16.993 -0.094 9.207 1.00 98.25 171 CYS A N 1
ATOM 1359 C CA . CYS A 1 171 ? -18.152 -0.674 8.532 1.00 98.25 171 CYS A CA 1
ATOM 1360 C C . CYS A 1 171 ? -17.860 -0.968 7.051 1.00 98.25 171 CYS A C 1
ATOM 1362 O O . CYS A 1 171 ? -18.053 -2.088 6.577 1.00 98.25 171 CYS A O 1
ATOM 1364 N N . LEU A 1 172 ? -17.307 0.014 6.329 1.00 98.56 172 LEU A N 1
ATOM 1365 C CA . LEU A 1 172 ? -16.980 -0.160 4.915 1.00 98.56 172 LEU A CA 1
ATOM 1366 C C . LEU A 1 172 ? -15.840 -1.164 4.688 1.00 98.56 172 LEU A C 1
ATOM 1368 O O . LEU A 1 172 ? -15.871 -1.888 3.689 1.00 98.56 172 LEU A O 1
ATOM 1372 N N . PHE A 1 173 ? -14.847 -1.233 5.582 1.00 98.38 173 PHE A N 1
ATOM 1373 C CA . PHE A 1 173 ? -13.790 -2.244 5.492 1.00 98.38 173 PHE A CA 1
ATOM 1374 C C . PHE A 1 173 ? -14.305 -3.661 5.798 1.00 98.38 173 PHE A C 1
ATOM 1376 O O . PHE A 1 173 ? -13.914 -4.596 5.100 1.00 98.38 173 PHE A O 1
ATOM 1383 N N . ASP A 1 174 ? -15.193 -3.842 6.778 1.00 98.19 174 ASP A N 1
ATOM 1384 C CA . ASP A 1 174 ? -15.799 -5.146 7.099 1.00 98.19 174 ASP A CA 1
ATOM 1385 C C . ASP A 1 174 ? -16.686 -5.662 5.949 1.00 98.19 174 ASP A C 1
ATOM 1387 O O . ASP A 1 174 ? -16.680 -6.853 5.621 1.00 98.19 174 ASP A O 1
ATOM 1391 N N . GLU A 1 175 ? -17.399 -4.773 5.261 1.00 97.75 175 GLU A N 1
ATOM 1392 C CA . GLU A 1 175 ? -18.121 -5.115 4.032 1.00 97.75 175 GLU A CA 1
ATOM 1393 C C . GLU A 1 175 ? -17.157 -5.558 2.907 1.00 97.75 175 GLU A C 1
ATOM 1395 O O . GLU A 1 175 ? -17.404 -6.572 2.246 1.00 97.75 175 GLU A O 1
ATOM 1400 N N . CYS A 1 176 ? -16.004 -4.891 2.746 1.00 97.69 176 CYS A N 1
ATOM 1401 C CA . CYS A 1 176 ? -14.955 -5.353 1.826 1.00 97.69 176 CYS A CA 1
ATOM 1402 C C . CYS A 1 176 ? -14.452 -6.758 2.202 1.00 97.69 176 CYS A C 1
ATOM 1404 O O . CYS A 1 176 ? -14.263 -7.598 1.321 1.00 97.69 176 CYS A O 1
ATOM 1406 N N . LEU A 1 177 ? -14.264 -7.036 3.497 1.00 97.69 177 LEU A N 1
ATOM 1407 C CA . LEU A 1 177 ? -13.828 -8.344 4.003 1.00 97.69 177 LEU A CA 1
ATOM 1408 C C . LEU A 1 177 ? -14.897 -9.429 3.873 1.00 97.69 177 LEU A C 1
ATOM 1410 O O . LEU A 1 177 ? -14.559 -10.605 3.767 1.00 97.69 177 LEU A O 1
ATOM 1414 N N . THR A 1 178 ? -16.175 -9.059 3.824 1.00 97.12 178 THR A N 1
ATOM 1415 C CA . THR A 1 178 ? -17.262 -10.006 3.545 1.00 97.12 178 THR A CA 1
ATOM 1416 C C . THR A 1 178 ? -17.146 -10.567 2.124 1.00 97.12 178 THR A C 1
ATOM 1418 O O . THR A 1 178 ? -17.376 -11.758 1.909 1.00 97.12 178 THR A O 1
ATOM 1421 N N . LEU A 1 179 ? -16.732 -9.737 1.159 1.00 95.06 179 LEU A N 1
ATOM 1422 C CA . LEU A 1 179 ? -16.501 -10.137 -0.236 1.00 95.06 179 LEU A CA 1
ATOM 1423 C C . LEU A 1 179 ? -15.104 -10.741 -0.456 1.00 95.06 179 LEU A C 1
ATOM 1425 O O . LEU A 1 179 ? -14.941 -11.697 -1.221 1.00 95.06 179 LEU A O 1
ATOM 1429 N N . ASN A 1 180 ? -14.091 -10.215 0.236 1.00 94.75 180 ASN A N 1
ATOM 1430 C CA . ASN A 1 180 ? -12.712 -10.684 0.170 1.00 94.75 180 ASN A CA 1
ATOM 1431 C C . ASN A 1 180 ? -12.096 -10.875 1.567 1.00 94.75 180 ASN A C 1
ATOM 1433 O O . ASN A 1 180 ? -11.326 -10.026 2.019 1.00 94.75 180 ASN A O 1
ATOM 1437 N N . PRO A 1 181 ? -12.343 -12.016 2.235 1.00 94.88 181 PRO A N 1
ATOM 1438 C CA . PRO A 1 181 ? -11.813 -12.261 3.580 1.00 94.88 181 PRO A CA 1
ATOM 1439 C C . PRO A 1 181 ? -10.282 -12.281 3.664 1.00 94.88 181 PRO A C 1
ATOM 1441 O O . PRO A 1 181 ? -9.722 -12.174 4.749 1.00 94.88 181 PRO A O 1
ATOM 1444 N N . MET A 1 182 ? -9.602 -12.456 2.526 1.00 91.62 182 MET A N 1
ATOM 1445 C CA . MET A 1 182 ? -8.141 -12.507 2.427 1.00 91.62 182 MET A CA 1
ATOM 1446 C C . MET A 1 182 ? -7.517 -11.130 2.152 1.00 91.62 182 MET A C 1
ATOM 1448 O O . MET A 1 182 ? -6.311 -11.035 1.933 1.00 91.62 182 MET A O 1
ATOM 1452 N N . ASP A 1 183 ? -8.312 -10.055 2.136 1.00 94.38 183 ASP A N 1
ATOM 1453 C CA . ASP A 1 183 ? -7.797 -8.701 1.963 1.00 94.38 183 ASP A CA 1
ATOM 1454 C C . ASP A 1 183 ? -7.059 -8.225 3.222 1.00 94.38 183 ASP A C 1
ATOM 1456 O O . ASP A 1 183 ? -7.628 -7.641 4.149 1.00 94.38 183 ASP A O 1
ATOM 1460 N N . MET A 1 184 ? -5.752 -8.475 3.242 1.00 91.25 184 MET A N 1
ATOM 1461 C CA . MET A 1 184 ? -4.881 -8.141 4.369 1.00 91.25 184 MET A CA 1
ATOM 1462 C C . MET A 1 184 ? -4.877 -6.645 4.696 1.00 91.25 184 MET A C 1
ATOM 1464 O O . MET A 1 184 ? -4.735 -6.274 5.863 1.00 91.25 184 MET A O 1
ATOM 1468 N N . VAL A 1 185 ? -5.050 -5.781 3.693 1.00 94.50 185 VAL A N 1
ATOM 1469 C CA . VAL A 1 185 ? -5.056 -4.330 3.905 1.00 94.50 185 VAL A CA 1
ATOM 1470 C C . VAL A 1 185 ? -6.346 -3.908 4.600 1.00 94.50 185 VAL A C 1
ATOM 1472 O O . VAL A 1 185 ? -6.296 -3.174 5.587 1.00 94.50 185 VAL A O 1
ATOM 1475 N N . ALA A 1 186 ? -7.493 -4.410 4.133 1.00 96.06 186 ALA A N 1
ATOM 1476 C CA . ALA A 1 186 ? -8.779 -4.134 4.770 1.00 96.06 186 ALA A CA 1
ATOM 1477 C C . ALA A 1 186 ? -8.800 -4.655 6.215 1.00 96.06 186 ALA A C 1
ATOM 1479 O O . ALA A 1 186 ? -9.171 -3.921 7.128 1.00 96.06 186 ALA A O 1
ATOM 1480 N N . SER A 1 187 ? -8.295 -5.872 6.448 1.00 95.69 187 SER A N 1
ATOM 1481 C CA . SER A 1 187 ? -8.190 -6.454 7.792 1.00 95.69 187 SER A CA 1
ATOM 1482 C C . SER A 1 187 ? -7.328 -5.611 8.733 1.00 95.69 187 SER A C 1
ATOM 1484 O O . SER A 1 187 ? -7.711 -5.383 9.883 1.00 95.69 187 SER A O 1
ATOM 1486 N N . HIS A 1 188 ? -6.193 -5.102 8.249 1.00 94.94 188 HIS A N 1
ATOM 1487 C CA . HIS A 1 188 ? -5.341 -4.214 9.033 1.00 94.94 188 HIS A CA 1
ATOM 1488 C C . HIS A 1 188 ? -6.073 -2.918 9.415 1.00 94.94 188 HIS A C 1
ATOM 1490 O O . HIS A 1 188 ? -6.001 -2.478 10.564 1.00 94.94 188 HIS A O 1
ATOM 1496 N N . TYR A 1 189 ? -6.810 -2.309 8.483 1.00 96.12 189 TYR A N 1
ATOM 1497 C CA . TYR A 1 189 ? -7.549 -1.085 8.779 1.00 96.12 189 TYR A CA 1
ATOM 1498 C C . TYR A 1 189 ? -8.735 -1.293 9.723 1.00 96.12 189 TYR A C 1
ATOM 1500 O O . TYR A 1 189 ? -8.942 -0.444 10.589 1.00 96.12 189 TYR A O 1
ATOM 1508 N N . VAL A 1 190 ? -9.448 -2.421 9.649 1.00 97.50 190 VAL A N 1
ATOM 1509 C CA . VAL A 1 190 ? -10.463 -2.791 10.654 1.00 97.50 190 VAL A CA 1
ATOM 1510 C C . VAL A 1 190 ? -9.848 -2.826 12.052 1.00 97.50 190 VAL A C 1
ATOM 1512 O O . VAL A 1 190 ? -10.373 -2.208 12.979 1.00 97.50 190 VAL A O 1
ATOM 1515 N N . GLN A 1 191 ? -8.696 -3.485 12.209 1.00 96.12 191 GLN A N 1
ATOM 1516 C CA . GLN A 1 191 ? -8.020 -3.550 13.504 1.00 96.12 191 GLN A CA 1
ATOM 1517 C C . GLN A 1 191 ? -7.629 -2.156 14.015 1.00 96.12 191 GLN A C 1
ATOM 1519 O O . GLN A 1 191 ? -7.808 -1.858 15.198 1.00 96.12 191 GLN A O 1
ATOM 1524 N N . ASN A 1 192 ? -7.138 -1.285 13.134 1.00 95.19 192 ASN A N 1
ATOM 1525 C CA . ASN A 1 192 ? -6.791 0.084 13.504 1.00 95.19 192 ASN A CA 1
ATOM 1526 C C . ASN A 1 192 ? -8.013 0.911 13.914 1.00 95.19 192 ASN A C 1
ATOM 1528 O O . ASN A 1 192 ? -7.934 1.635 14.907 1.00 95.19 192 ASN A O 1
ATOM 1532 N N . CYS A 1 193 ? -9.135 0.784 13.200 1.00 97.50 193 CYS A N 1
ATOM 1533 C CA . CYS A 1 193 ? -10.384 1.452 13.564 1.00 97.50 193 CYS A CA 1
ATOM 1534 C C . CYS A 1 193 ? -10.840 1.024 14.963 1.00 97.50 193 CYS A C 1
ATOM 1536 O O . CYS A 1 193 ? -11.084 1.874 15.819 1.00 97.50 193 CYS A O 1
ATOM 1538 N N . ARG A 1 194 ? -10.854 -0.288 15.235 1.00 97.00 194 ARG A N 1
ATOM 1539 C CA . ARG A 1 194 ? -11.224 -0.846 16.547 1.00 97.00 194 ARG A CA 1
ATOM 1540 C C . ARG A 1 194 ? -10.330 -0.334 17.670 1.00 97.00 194 ARG A C 1
ATOM 1542 O O . ARG A 1 194 ? -10.828 0.065 18.720 1.00 97.00 194 ARG A O 1
ATOM 1549 N N . ASN A 1 195 ? -9.017 -0.299 17.442 1.00 96.19 195 ASN A N 1
ATOM 1550 C CA . ASN A 1 195 ? -8.063 0.234 18.414 1.00 96.19 195 ASN A CA 1
ATOM 1551 C C . ASN A 1 195 ? -8.331 1.720 18.704 1.00 96.19 195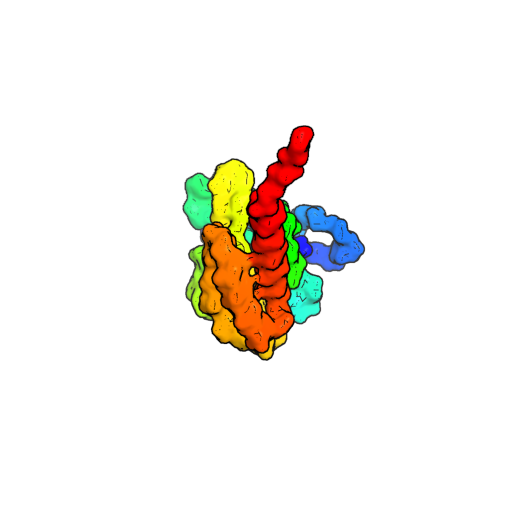 ASN A C 1
ATOM 1553 O O . ASN A 1 195 ? -8.350 2.126 19.866 1.00 96.19 195 ASN A O 1
ATOM 1557 N N . ALA A 1 196 ? -8.577 2.524 17.667 1.00 94.81 196 ALA A N 1
ATOM 1558 C CA . ALA A 1 196 ? -8.864 3.947 17.819 1.00 94.81 196 ALA A CA 1
ATOM 1559 C C . ALA A 1 196 ? -10.170 4.192 18.598 1.00 94.81 196 ALA A C 1
ATOM 1561 O O . ALA A 1 196 ? -10.195 5.006 19.525 1.00 94.81 196 ALA A O 1
ATOM 1562 N N . LEU A 1 197 ? -11.231 3.439 18.292 1.00 95.06 197 LEU A N 1
ATOM 1563 C CA . LEU A 1 197 ? -12.513 3.512 19.000 1.00 95.06 197 LEU A CA 1
ATOM 1564 C C . LEU A 1 197 ? -12.384 3.119 20.481 1.00 95.06 197 LEU A C 1
ATOM 1566 O O . LEU A 1 197 ? -12.926 3.812 21.343 1.00 95.06 197 LEU A O 1
ATOM 1570 N N . ALA A 1 198 ? -11.613 2.071 20.792 1.00 93.31 198 ALA A N 1
ATOM 1571 C CA . ALA A 1 198 ? -11.351 1.660 22.172 1.00 93.31 198 ALA A CA 1
ATOM 1572 C C . ALA A 1 198 ? -10.625 2.761 22.970 1.00 93.31 198 ALA A C 1
ATOM 1574 O O . ALA A 1 198 ? -11.073 3.145 24.052 1.00 93.31 198 ALA A O 1
ATOM 1575 N N . THR A 1 199 ? -9.573 3.361 22.402 1.00 89.38 199 THR A N 1
ATOM 1576 C CA . THR A 1 199 ? 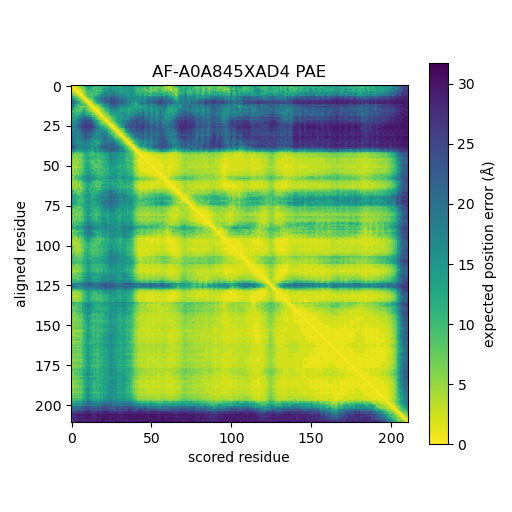-8.850 4.459 23.073 1.00 89.38 199 THR A CA 1
ATOM 1577 C C . THR A 1 199 ? -9.720 5.696 23.317 1.00 89.38 199 THR A C 1
ATOM 1579 O O . THR A 1 199 ? -9.571 6.364 24.341 1.00 89.38 199 THR A O 1
ATOM 1582 N N . ALA A 1 200 ? -10.666 5.991 22.419 1.00 83.31 200 ALA A N 1
ATOM 1583 C CA . ALA A 1 200 ? -11.616 7.085 22.605 1.00 83.31 200 ALA A CA 1
ATOM 1584 C C . ALA A 1 200 ? -12.610 6.798 23.745 1.00 83.31 200 ALA A C 1
ATOM 1586 O O . ALA A 1 200 ? -12.947 7.708 24.506 1.00 83.31 200 ALA A O 1
ATOM 1587 N N . SER A 1 201 ? -13.040 5.539 23.905 1.00 74.75 201 SER A N 1
ATOM 1588 C CA . SER A 1 201 ? -13.924 5.143 25.007 1.00 74.75 201 SER A CA 1
ATOM 1589 C C . SER A 1 201 ? -13.250 5.237 26.382 1.00 74.75 201 SER A C 1
ATOM 1591 O O . SER A 1 201 ? -13.871 5.728 27.328 1.00 74.75 201 SER A O 1
ATOM 1593 N N . ASP A 1 202 ? -11.960 4.908 26.483 1.00 73.31 202 ASP A N 1
ATOM 1594 C CA . ASP A 1 202 ? -11.200 4.997 27.739 1.00 73.31 202 ASP A CA 1
ATOM 1595 C C . ASP A 1 202 ? -11.026 6.449 28.217 1.00 73.31 202 ASP A C 1
ATOM 1597 O O . ASP A 1 202 ? -11.150 6.740 29.408 1.00 73.31 202 ASP A O 1
ATOM 1601 N N . LEU A 1 203 ? -10.825 7.389 27.289 1.00 62.78 203 LEU A N 1
ATOM 1602 C CA . LEU A 1 203 ? -10.712 8.825 27.583 1.00 62.78 203 LEU A CA 1
ATOM 1603 C C . LEU A 1 203 ? -12.053 9.487 27.943 1.00 62.78 203 LEU A C 1
ATOM 1605 O O . LEU A 1 203 ? -12.067 10.585 28.500 1.00 62.78 203 LEU A O 1
ATOM 1609 N N . SER A 1 204 ? -13.175 8.832 27.640 1.00 58.94 204 SER A N 1
ATOM 1610 C CA . SER A 1 204 ? -14.524 9.313 27.970 1.00 58.94 204 SER A CA 1
ATOM 1611 C C . SER A 1 204 ? -15.041 8.840 29.338 1.00 58.94 204 SER A C 1
ATOM 1613 O O . SER A 1 204 ? -16.138 9.222 29.748 1.00 58.94 204 SER A O 1
ATOM 1615 N N . SER A 1 205 ? -14.246 8.058 30.080 1.00 44.03 205 SER A N 1
ATOM 1616 C CA . SER A 1 205 ? -14.570 7.635 31.447 1.00 44.03 205 SER A CA 1
ATOM 1617 C C . SER A 1 205 ? -14.232 8.750 32.451 1.00 44.03 205 SER A C 1
ATOM 1619 O O . SER A 1 205 ? -13.062 9.117 32.575 1.00 44.03 205 SER A O 1
ATOM 1621 N N . PRO A 1 206 ? -15.204 9.320 33.192 1.00 48.16 206 PRO A N 1
ATOM 1622 C CA . PRO A 1 206 ? -14.924 10.401 34.126 1.00 48.16 206 PRO A CA 1
ATOM 1623 C C . PRO A 1 206 ? -14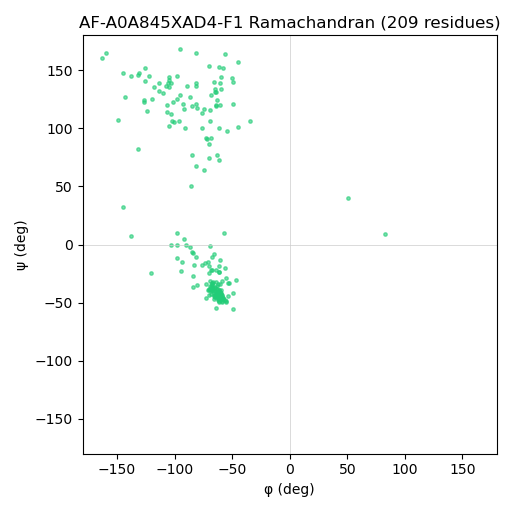.104 9.888 35.310 1.00 48.16 206 PRO A C 1
ATOM 1625 O O . PRO A 1 206 ? -14.488 8.938 35.994 1.00 48.16 206 PRO A O 1
ATOM 1628 N N . THR A 1 207 ? -12.996 10.573 35.587 1.00 43.94 207 THR A N 1
ATOM 1629 C CA . THR A 1 207 ? -12.217 10.455 36.816 1.00 43.94 207 THR A CA 1
ATOM 1630 C C . THR A 1 207 ? -13.141 10.699 38.012 1.00 43.94 207 THR A C 1
ATOM 1632 O O . THR A 1 207 ? -13.416 11.840 38.379 1.00 43.94 207 THR A O 1
ATOM 1635 N N . GLN A 1 208 ? -13.640 9.635 38.644 1.00 46.91 208 GLN A N 1
ATOM 1636 C CA . GLN A 1 208 ? -14.167 9.726 40.002 1.00 46.91 208 GLN A CA 1
ATOM 1637 C C . GLN A 1 208 ? -12.981 9.953 40.943 1.00 46.91 208 GLN A C 1
ATOM 1639 O O . GLN A 1 208 ? -12.399 9.014 41.482 1.00 46.91 208 GLN A O 1
ATOM 1644 N N . GLN A 1 209 ? -12.597 11.216 41.128 1.00 42.41 209 GLN A N 1
ATOM 1645 C CA . GLN A 1 209 ? -11.835 11.605 42.307 1.00 42.41 209 GLN A CA 1
ATOM 1646 C C . GLN A 1 209 ? -12.800 11.667 43.489 1.00 42.41 209 GLN A C 1
ATOM 1648 O O . GLN A 1 209 ? -13.600 12.587 43.642 1.00 42.41 209 GLN A O 1
ATOM 1653 N N . ASN A 1 210 ? -12.740 10.590 44.268 1.00 43.28 210 ASN A N 1
ATOM 1654 C CA . ASN A 1 210 ? -13.372 10.418 45.561 1.00 43.28 210 ASN A CA 1
ATOM 1655 C C . ASN A 1 210 ? -12.892 11.466 46.578 1.00 43.28 210 ASN A C 1
ATOM 1657 O O . ASN A 1 210 ? -11.688 11.630 46.748 1.00 43.28 210 ASN A O 1
ATOM 1661 N N . SER A 1 211 ? -13.893 12.025 47.272 1.00 47.72 211 SER A N 1
ATOM 1662 C CA . SER A 1 211 ? -14.014 12.246 48.731 1.00 47.72 211 SER A CA 1
ATOM 1663 C C . SER A 1 211 ? -12.961 13.082 49.456 1.00 47.72 211 SER A C 1
ATOM 1665 O O . SER A 1 211 ? -11.829 12.591 49.647 1.00 47.72 211 SER A O 1
#

Mean predicted aligned error: 9.95 Å

Sequence (211 aa):
MLTLSLQTSDASTWTVIEPSLSNIKTQRIETVWGRSYALAPCPIEQVLQQAIDWVQCYPLNIMIDAPPVLESEQSNYPALAIAEQALTTTIANSLGLVITHHVFWQLPHAGQYPLRLIAQLTVPPPLERISLFEVFNTEPPEHQAKKQETKTQFEQALFLYFLGFYAEAECLFDECLTLNPMDMVASHYVQNCRNALATASDLSSPTQQNS

pLDDT: mean 75.84, std 21.78, range [25.64, 98.56]

Secondary structure (DSSP, 8-state):
-EEEE---SSTT-----PPPGGGTTS-------------S---HHHHHHHHHHHHHHS---EEEE---SSHHHHTT--HHHHHHHHHH-TTGGGSSEEEEHHHHHHSTTGGGS-EEEEEEEEETTTTEEEEEEEEGGGS-HHHHHHHHHHHHHHHHHHHHHHTT-HHHHHHHHHHHHHH-TT-HHHHHHHHHHHHHHHHHHHHTS------